Protein AF-A0A4V3JE29-F1 (afdb_monomer)

Sequence (366 aa):
MQTFALGSVGRRSVSERYGRRFPLSDTELSTEFEIIRDSSRLDRLREARSKEILFLPDHFLGMPPVSNRDFSYTVEREFILEGKATFENRNSRVTIRPATDPKRSSFSWKGNRFPLHPSYCIKGNHNIQLGEVKIIEHPLAWMLAYGVYADLETTESSFPTFDNCDLPYSDGLKDNFRKLEKRKPIFPSSPFAMEWEKGYCILEPPTNSKDSDELILDHQVSYPGTSVGNSRIQVTFGPETFSYFCDARTTAFRTKPEAEKFHQIGLAGGLKDYPFTLENVLLLDEDRIYNSREKFQDSKTGKNFEFLCHELIDICAWLRFVEEEYSGRFVGRMTTYLFDHHKQIDISRFACDPERLAEFDLQILG

Radius of gyration: 21.73 Å; Cα contacts (8 Å, |Δi|>4): 748; chains: 1; bounding box: 55×86×50 Å

InterPro domains:
  IPR004463 UDP-3-O-acyl N-acetylglucosamine deacetylase [PF03331] (74-333)
  IPR011334 UDP-3-O-acyl N-acetylglucosamine deacetylase, C-terminal [G3DSA:3.30.1700.10] (189-350)
  IPR015870 UDP-3-O-acyl N-acetylglucosamine deacetylase, N-terminal [G3DSA:3.30.230.20] (70-183)

Nearest PDB structures (foldseek):
  4oze-assembly1_A  TM=8.419E-01  e=3.222E-19  Aquifex aeolicus
  3p3c-assembly1_A  TM=8.366E-01  e=4.888E-19  Aquifex aeolicus
  7cic-assembly2_B  TM=8.029E-01  e=1.293E-17  Pseudomonas aeruginosa PAO1
  5u3b-assembly1_A  TM=8.057E-01  e=3.158E-17  Pseudomonas aeruginosa PAO1
  7k99-assembly2_C  TM=8.119E-01  e=6.454E-17  Pseudomonas aeruginosa PAO1

pLDDT: mean 88.78, std 18.53, range [24.14, 98.75]

Organism: NCBI:txid2484981

Structure (mmCIF, N/CA/C/O backbone):
data_AF-A0A4V3JE29-F1
#
_entry.id   AF-A0A4V3JE29-F1
#
loop_
_atom_site.group_PDB
_atom_site.id
_atom_site.type_symbol
_atom_site.label_atom_id
_atom_site.label_alt_id
_atom_site.label_comp_id
_atom_site.label_asym_id
_atom_site.label_entity_id
_atom_site.label_seq_id
_atom_site.pdbx_PDB_ins_code
_atom_site.Cartn_x
_atom_site.Cartn_y
_atom_site.Cartn_z
_atom_site.occupancy
_atom_site.B_iso_or_equiv
_atom_site.auth_seq_id
_atom_site.auth_comp_id
_atom_site.auth_asym_id
_atom_site.auth_atom_id
_atom_site.pdbx_PDB_model_num
ATOM 1 N N . MET A 1 1 ? -32.625 64.767 13.656 1.00 36.25 1 MET A N 1
ATOM 2 C CA . MET A 1 1 ? -33.131 64.133 12.420 1.00 36.25 1 MET A CA 1
ATOM 3 C C . MET A 1 1 ? -31.942 63.615 11.637 1.00 36.25 1 MET A C 1
ATOM 5 O O . MET A 1 1 ? -31.269 64.406 10.998 1.00 36.25 1 MET A O 1
ATOM 9 N N . GLN A 1 2 ? -31.657 62.322 11.738 1.00 24.14 2 GLN A N 1
ATOM 10 C CA . GLN A 1 2 ? -30.870 61.582 10.753 1.00 24.14 2 GLN A CA 1
ATOM 11 C C . GLN A 1 2 ? -31.195 60.103 10.954 1.00 24.14 2 GLN A C 1
ATOM 13 O O . GLN A 1 2 ? -30.944 59.521 12.005 1.00 24.14 2 GLN A O 1
ATOM 18 N N . THR A 1 3 ? -31.892 59.565 9.966 1.00 24.33 3 THR A N 1
ATOM 19 C CA . THR A 1 3 ? -32.269 58.169 9.787 1.00 24.33 3 THR A CA 1
ATOM 20 C C . THR A 1 3 ? -31.039 57.363 9.376 1.00 24.33 3 THR A C 1
ATOM 22 O O . THR A 1 3 ? -30.367 57.728 8.416 1.00 24.33 3 THR A O 1
ATOM 25 N N . PHE A 1 4 ? -30.771 56.244 10.052 1.00 24.80 4 PHE A N 1
ATOM 26 C CA . PHE A 1 4 ? -29.906 55.191 9.521 1.00 24.80 4 PHE A CA 1
ATOM 27 C C . PHE A 1 4 ? -30.758 53.973 9.180 1.00 24.80 4 PHE A C 1
ATOM 29 O O . PHE A 1 4 ? -31.439 53.403 10.031 1.00 24.80 4 PHE A O 1
ATOM 36 N N . ALA A 1 5 ? -30.739 53.632 7.894 1.00 28.66 5 ALA A N 1
ATOM 37 C CA . ALA A 1 5 ? -31.365 52.458 7.323 1.00 28.66 5 ALA A CA 1
ATOM 38 C C . ALA A 1 5 ? -30.522 51.208 7.615 1.00 28.66 5 ALA A C 1
ATOM 40 O O . ALA A 1 5 ? -29.303 51.205 7.441 1.00 28.66 5 ALA A O 1
ATOM 41 N N . LEU A 1 6 ? -31.204 50.140 8.023 1.00 28.73 6 LEU A N 1
ATOM 42 C CA . LEU A 1 6 ? -30.701 48.771 8.027 1.00 28.73 6 LEU A CA 1
ATOM 43 C C . LEU A 1 6 ? -30.646 48.259 6.581 1.00 28.73 6 LEU A C 1
ATOM 45 O O . LEU A 1 6 ? -31.661 48.255 5.888 1.00 28.73 6 LEU A O 1
ATOM 49 N N . GLY A 1 7 ? -29.469 47.812 6.144 1.00 24.39 7 GLY A N 1
ATOM 50 C CA . GLY A 1 7 ? -29.241 47.184 4.844 1.00 24.39 7 GLY A CA 1
ATOM 51 C C . GLY A 1 7 ? -28.426 45.900 4.997 1.00 24.39 7 GLY A C 1
ATOM 52 O O . GLY A 1 7 ? -27.288 45.926 5.450 1.00 24.39 7 GLY A O 1
ATOM 53 N N . SER A 1 8 ? -29.066 44.790 4.640 1.00 26.86 8 SER A N 1
ATOM 54 C CA . SER A 1 8 ? -28.621 43.392 4.562 1.00 26.86 8 SER A CA 1
ATOM 55 C C . SER A 1 8 ? -27.125 43.116 4.331 1.00 26.86 8 SER A C 1
ATOM 57 O O . SER A 1 8 ? -26.573 43.463 3.286 1.00 26.86 8 SER A O 1
ATOM 59 N N . VAL A 1 9 ? -26.516 42.326 5.224 1.00 29.95 9 VAL A N 1
ATOM 60 C CA . VAL A 1 9 ? -25.257 41.613 4.956 1.00 29.95 9 VAL A CA 1
ATOM 61 C C . VAL A 1 9 ? -25.593 40.244 4.365 1.00 29.95 9 VAL A C 1
ATOM 63 O O . VAL A 1 9 ? -26.204 39.397 5.016 1.00 29.95 9 VAL A O 1
ATOM 66 N N . GLY A 1 10 ? -25.214 40.051 3.103 1.00 27.59 10 GLY A N 1
ATOM 67 C CA . GLY A 1 10 ? -25.359 38.791 2.386 1.00 27.59 10 GLY A CA 1
ATOM 68 C C . GLY A 1 10 ? -24.511 37.673 2.996 1.00 27.59 10 GLY A C 1
ATOM 69 O O . GLY A 1 10 ? -23.351 37.874 3.358 1.00 27.59 10 GLY A O 1
ATOM 70 N N . ARG A 1 11 ? -25.094 36.471 3.065 1.00 30.86 11 ARG A N 1
ATOM 71 C CA . ARG A 1 11 ? -24.372 35.217 3.304 1.00 30.86 11 ARG A CA 1
ATOM 72 C C . ARG A 1 11 ? -23.356 35.016 2.176 1.00 30.86 11 ARG A C 1
ATOM 74 O O . ARG A 1 11 ? -23.751 34.777 1.039 1.00 30.86 11 ARG A O 1
ATOM 81 N N . ARG A 1 12 ? -22.063 35.090 2.490 1.00 24.95 12 ARG A N 1
ATOM 82 C CA . ARG A 1 12 ? -20.995 34.517 1.659 1.00 24.95 12 ARG A CA 1
ATOM 83 C C . ARG A 1 12 ? -20.446 33.280 2.360 1.00 24.95 12 ARG A C 1
ATOM 85 O O . ARG A 1 12 ? -20.303 33.273 3.581 1.00 24.95 12 ARG A O 1
ATOM 92 N N . SER A 1 13 ? -20.236 32.237 1.566 1.00 29.55 13 SER A N 1
ATOM 93 C CA . SER A 1 13 ? -19.790 30.906 1.963 1.00 29.55 13 SER A CA 1
ATOM 94 C C . SER A 1 13 ? -18.429 30.932 2.661 1.00 29.55 13 SER A C 1
ATOM 96 O O . SER A 1 13 ? -17.565 31.761 2.386 1.00 29.55 13 SER A O 1
ATOM 98 N N . VAL A 1 14 ? -18.246 29.978 3.572 1.00 29.05 14 VAL A N 1
ATOM 99 C CA . VAL A 1 14 ? -17.072 29.806 4.445 1.00 29.05 14 VAL A CA 1
ATOM 100 C C . VAL A 1 14 ? -15.865 29.197 3.693 1.00 29.05 14 VAL A C 1
ATOM 102 O O . VAL A 1 14 ? -14.835 28.916 4.287 1.00 29.05 14 VAL A O 1
ATOM 105 N N . SER A 1 15 ? -15.940 29.030 2.369 1.00 30.45 15 SER A N 1
ATOM 106 C CA . SER A 1 15 ? -14.944 28.298 1.571 1.00 30.45 15 SER A CA 1
ATOM 107 C C . SER A 1 15 ? -13.739 29.114 1.079 1.00 30.45 15 SER A C 1
ATOM 109 O O . SER A 1 15 ? -12.865 28.545 0.441 1.00 30.45 15 SER A O 1
ATOM 111 N N . GLU A 1 16 ? -13.652 30.422 1.343 1.00 29.38 16 GLU A N 1
ATOM 112 C CA . GLU A 1 16 ? -12.648 31.290 0.688 1.00 29.38 16 GLU A CA 1
ATOM 113 C C . GLU A 1 16 ? -11.641 31.978 1.622 1.00 29.38 16 GLU A C 1
ATOM 115 O O . GLU A 1 16 ? -11.003 32.961 1.243 1.00 29.38 16 GLU A O 1
ATOM 120 N N . ARG A 1 17 ? -11.438 31.498 2.852 1.00 28.81 17 ARG A N 1
ATOM 121 C CA . ARG A 1 17 ? -10.467 32.133 3.754 1.00 28.81 17 ARG A CA 1
ATOM 122 C C . ARG A 1 17 ? -9.544 31.135 4.451 1.00 28.81 17 ARG A C 1
ATOM 124 O O . ARG A 1 17 ? -9.936 30.486 5.409 1.00 28.81 17 ARG A O 1
ATOM 131 N N . TYR A 1 18 ? -8.284 31.192 4.013 1.00 31.42 18 TYR A N 1
ATOM 132 C CA . TYR A 1 18 ? -7.036 30.785 4.676 1.00 31.42 18 TYR A CA 1
ATOM 133 C C . TYR A 1 18 ? -6.459 29.400 4.354 1.00 31.42 18 TYR A C 1
ATOM 135 O O . TYR A 1 18 ? -7.084 28.367 4.551 1.00 31.42 18 TYR A O 1
ATOM 143 N N . GLY A 1 19 ? -5.186 29.437 3.934 1.00 30.28 19 GLY A N 1
ATOM 144 C CA . GLY A 1 19 ? -4.301 28.292 3.730 1.00 30.28 19 GLY A CA 1
ATOM 145 C C . GLY A 1 19 ? -3.753 28.229 2.308 1.00 30.28 19 GLY A C 1
ATOM 146 O O . GLY A 1 19 ? -4.189 27.390 1.526 1.00 30.28 19 GLY A O 1
ATOM 147 N N . ARG A 1 20 ? -2.793 29.099 1.956 1.00 27.31 20 ARG A N 1
ATOM 148 C CA . ARG A 1 20 ? -1.906 28.827 0.813 1.00 27.31 20 ARG A CA 1
ATOM 149 C C . ARG A 1 20 ? -1.049 27.624 1.200 1.00 27.31 20 ARG A C 1
ATOM 151 O O . ARG A 1 20 ? 0.019 27.788 1.773 1.00 27.31 20 ARG A O 1
ATOM 158 N N . ARG A 1 21 ? -1.578 26.435 0.912 1.00 37.47 21 ARG A N 1
ATOM 159 C CA . ARG A 1 21 ? -0.836 25.178 0.869 1.00 37.47 21 ARG A CA 1
ATOM 160 C C . ARG A 1 21 ? 0.379 25.392 -0.028 1.00 37.47 21 ARG A C 1
ATOM 162 O O . ARG A 1 21 ? 0.258 26.049 -1.066 1.00 37.47 21 ARG A O 1
ATOM 169 N N . PHE A 1 22 ? 1.529 24.840 0.344 1.00 31.19 22 PHE A N 1
ATOM 170 C CA . PHE A 1 22 ? 2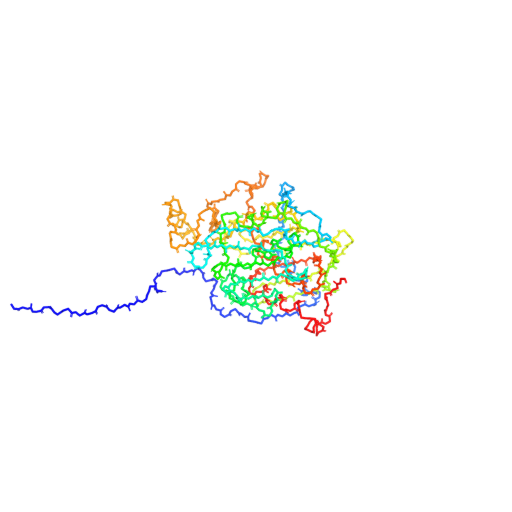.569 24.633 -0.656 1.00 31.19 22 PHE A CA 1
ATOM 171 C C . PHE A 1 22 ? 1.947 23.836 -1.807 1.00 31.19 22 PHE A C 1
ATOM 173 O O . PHE A 1 22 ? 1.306 22.812 -1.552 1.00 31.19 22 PHE A O 1
ATOM 180 N N . PRO A 1 23 ? 2.055 24.319 -3.051 1.00 31.84 23 PRO A N 1
ATOM 181 C CA . PRO A 1 23 ? 1.470 23.627 -4.171 1.00 31.84 23 PRO A CA 1
ATOM 182 C C . PRO A 1 23 ? 2.320 22.381 -4.441 1.00 31.84 23 PRO A C 1
ATOM 184 O O . PRO A 1 23 ? 3.342 22.450 -5.113 1.00 31.84 23 PRO A O 1
ATOM 187 N N . LEU A 1 24 ? 1.852 21.215 -4.002 1.00 34.44 24 LEU A N 1
ATOM 188 C CA . LEU A 1 24 ? 1.591 20.208 -5.024 1.00 34.44 24 LEU A CA 1
ATOM 189 C C . LEU A 1 24 ? 0.323 20.720 -5.695 1.00 34.44 24 LEU A C 1
ATOM 191 O O . LEU A 1 24 ? -0.776 20.549 -5.180 1.00 34.44 24 LEU A O 1
ATOM 195 N N . SER A 1 25 ? 0.511 21.578 -6.693 1.00 32.75 25 SER A N 1
ATOM 196 C CA . SER A 1 25 ? -0.577 22.287 -7.336 1.00 32.75 25 SER A CA 1
ATOM 197 C C . SER A 1 25 ? -1.601 21.287 -7.852 1.00 32.75 25 SER A C 1
ATOM 199 O O . SER A 1 25 ? -1.231 20.311 -8.498 1.00 32.75 25 SER A O 1
ATOM 201 N N . ASP A 1 26 ? -2.880 21.616 -7.671 1.00 37.25 26 ASP A N 1
ATOM 202 C CA . ASP A 1 26 ? -4.015 21.110 -8.455 1.00 37.25 26 ASP A CA 1
ATOM 203 C C . ASP A 1 26 ? -3.899 21.508 -9.952 1.00 37.25 26 ASP A C 1
ATOM 205 O O . ASP A 1 26 ? -4.888 21.764 -10.636 1.00 37.25 26 ASP A O 1
ATOM 209 N N . THR A 1 27 ? -2.677 21.623 -10.480 1.00 34.72 27 THR A N 1
ATOM 210 C CA . THR A 1 27 ? -2.402 21.675 -11.912 1.00 34.72 27 THR A CA 1
ATOM 211 C C . THR A 1 27 ? -2.646 20.278 -12.433 1.00 34.72 27 THR A C 1
ATOM 213 O O . THR A 1 27 ? -1.848 19.397 -12.122 1.00 34.72 27 THR A O 1
ATOM 216 N N . GLU A 1 28 ? -3.767 20.106 -13.134 1.00 40.50 28 GLU A N 1
ATOM 217 C CA . GLU A 1 28 ? -4.055 19.037 -14.096 1.00 40.50 28 GLU A CA 1
ATOM 218 C C . GLU A 1 28 ? -2.981 17.944 -14.086 1.00 40.50 28 GLU A C 1
ATOM 220 O O . GLU A 1 28 ? -2.009 18.004 -14.837 1.00 40.50 28 GLU A O 1
ATOM 225 N N . LEU A 1 29 ? -3.108 16.991 -13.154 1.00 44.84 29 LEU A N 1
ATOM 226 C CA . LEU A 1 29 ? -2.216 15.840 -13.112 1.00 44.84 29 LEU A CA 1
ATOM 227 C C . LEU A 1 29 ? -2.335 15.157 -14.471 1.00 44.84 29 LEU A C 1
ATOM 229 O O . LEU A 1 29 ? -3.412 14.663 -14.818 1.00 44.84 29 LEU A O 1
ATOM 233 N N . SER A 1 30 ? -1.241 15.199 -15.235 1.00 43.34 30 SER A N 1
ATOM 234 C CA . SER A 1 30 ? -1.112 14.532 -16.523 1.00 43.34 30 SER A CA 1
ATOM 235 C C . SER A 1 30 ? -1.722 13.134 -16.422 1.00 43.34 30 SER A C 1
ATOM 237 O O . SER A 1 30 ? -1.305 12.309 -15.607 1.00 43.34 30 SER A O 1
ATOM 239 N N . THR A 1 31 ? -2.753 12.890 -17.229 1.00 54.06 31 THR A N 1
ATOM 240 C CA . THR A 1 31 ? -3.337 11.552 -17.402 1.00 54.06 31 THR A CA 1
ATOM 241 C C . THR A 1 31 ? -2.487 10.688 -18.329 1.00 54.06 31 THR A C 1
ATOM 243 O O . THR A 1 31 ? -2.800 9.519 -18.537 1.00 54.06 31 THR A O 1
ATOM 246 N N . GLU A 1 32 ? -1.406 11.253 -18.864 1.00 80.25 32 GLU A N 1
ATOM 247 C CA . GLU A 1 32 ? -0.505 10.583 -19.777 1.00 80.25 32 GLU A CA 1
ATOM 248 C C . GLU A 1 32 ? 0.639 9.955 -18.982 1.00 80.25 32 GLU A C 1
ATOM 250 O O . GLU A 1 32 ? 1.469 10.633 -18.368 1.00 80.25 32 GLU A O 1
ATOM 255 N N . PHE A 1 33 ? 0.647 8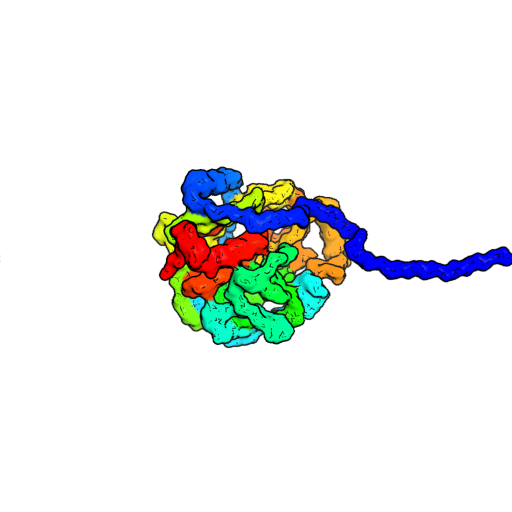.627 -18.991 1.00 94.06 33 PHE A N 1
ATOM 256 C CA . PHE A 1 33 ? 1.782 7.804 -18.611 1.00 94.06 33 PHE A CA 1
ATOM 257 C C . PHE A 1 33 ? 2.343 7.118 -19.854 1.00 94.06 33 PHE A C 1
ATOM 259 O O . PHE A 1 33 ? 1.627 6.866 -20.825 1.00 94.06 33 PHE A O 1
ATOM 266 N N . GLU A 1 34 ? 3.615 6.749 -19.799 1.00 96.69 34 GLU A N 1
ATOM 267 C CA . GLU A 1 34 ? 4.262 5.921 -20.809 1.00 96.69 34 GLU A CA 1
ATOM 268 C C . GLU A 1 34 ? 4.566 4.531 -20.241 1.00 96.69 34 GLU A C 1
ATOM 270 O O . GLU A 1 34 ? 5.035 4.401 -19.106 1.00 96.69 34 GLU A O 1
ATOM 275 N N . ILE A 1 35 ? 4.317 3.487 -21.038 1.00 97.75 35 ILE A N 1
ATOM 276 C CA . ILE A 1 35 ? 4.723 2.119 -20.705 1.00 97.75 35 ILE A CA 1
ATOM 277 C C . ILE A 1 35 ? 6.155 1.895 -21.187 1.00 97.75 35 ILE A C 1
ATOM 279 O O . ILE A 1 35 ? 6.430 1.903 -22.387 1.00 97.75 35 ILE A O 1
ATOM 283 N N . ILE A 1 36 ? 7.071 1.656 -20.252 1.00 97.75 36 ILE A N 1
ATOM 284 C CA . ILE A 1 36 ? 8.493 1.456 -20.526 1.00 97.75 36 ILE A CA 1
ATOM 285 C C . ILE A 1 36 ? 8.856 -0.013 -20.369 1.00 97.75 36 ILE A C 1
ATOM 287 O O . ILE A 1 36 ? 8.675 -0.597 -19.304 1.00 97.75 36 ILE A O 1
ATOM 291 N N . ARG A 1 37 ? 9.439 -0.597 -21.416 1.00 96.75 37 ARG A N 1
ATOM 292 C CA . ARG A 1 37 ? 9.994 -1.966 -21.397 1.00 96.75 37 ARG A CA 1
ATOM 293 C C . ARG A 1 37 ? 11.469 -2.030 -21.780 1.00 96.75 37 ARG A C 1
ATOM 295 O O . ARG A 1 37 ? 12.135 -3.028 -21.522 1.00 96.75 37 ARG A O 1
ATOM 302 N N . ASP A 1 38 ? 11.980 -0.968 -22.396 1.00 96.25 38 ASP A N 1
ATOM 303 C CA . ASP A 1 38 ? 13.376 -0.878 -22.802 1.00 96.25 38 ASP A CA 1
ATOM 304 C C . ASP A 1 38 ? 14.303 -0.962 -21.583 1.00 96.25 38 ASP A C 1
ATOM 306 O O . ASP A 1 38 ? 14.218 -0.140 -20.666 1.00 96.25 38 ASP A O 1
ATOM 310 N N . SER A 1 39 ? 15.206 -1.945 -21.582 1.00 95.38 39 SER A N 1
ATOM 311 C CA . SER A 1 39 ? 16.085 -2.209 -20.441 1.00 95.38 39 SER A CA 1
ATOM 312 C C . SER A 1 39 ? 16.961 -1.005 -20.103 1.00 95.38 39 SER A C 1
ATOM 314 O O . SER A 1 39 ? 17.101 -0.680 -18.930 1.00 95.38 39 SER A O 1
ATOM 316 N N . SER A 1 40 ? 17.464 -0.274 -21.106 1.00 97.12 40 SER A N 1
ATOM 317 C CA . SER A 1 40 ? 18.321 0.895 -20.866 1.00 97.12 40 SER A CA 1
ATOM 318 C C . SER A 1 40 ? 17.571 2.043 -20.184 1.00 97.12 40 SER A C 1
ATOM 320 O O . SER A 1 40 ? 18.129 2.772 -19.362 1.00 97.12 40 SER A O 1
ATOM 322 N N . ARG A 1 41 ? 16.285 2.233 -20.502 1.00 97.50 41 ARG A N 1
ATOM 323 C CA . ARG A 1 41 ? 15.436 3.226 -19.838 1.00 97.50 41 ARG A CA 1
ATOM 324 C C . ARG A 1 41 ? 15.041 2.769 -18.439 1.00 97.50 41 ARG A C 1
ATOM 326 O O . ARG A 1 41 ? 15.125 3.578 -17.521 1.00 97.50 41 ARG A O 1
ATOM 333 N N . LEU A 1 42 ? 14.703 1.493 -18.253 1.00 97.94 42 LEU A N 1
ATOM 334 C CA . LEU A 1 42 ? 14.449 0.934 -16.922 1.00 97.94 42 LEU A CA 1
ATOM 335 C C . LEU A 1 42 ? 15.673 1.084 -16.003 1.00 97.94 42 LEU A C 1
ATOM 337 O O . LEU A 1 42 ? 15.530 1.503 -14.856 1.00 97.94 42 LEU A O 1
ATOM 341 N N . ASP A 1 43 ? 16.878 0.821 -16.511 1.00 97.56 43 ASP A N 1
ATOM 342 C CA . ASP A 1 43 ? 18.120 0.979 -15.751 1.00 97.56 43 ASP A CA 1
ATOM 343 C C . ASP A 1 43 ? 18.376 2.438 -15.380 1.00 97.56 43 ASP A C 1
ATOM 345 O O . ASP A 1 43 ? 18.665 2.726 -14.220 1.00 97.56 43 ASP A O 1
ATOM 349 N N . ARG A 1 44 ? 18.144 3.383 -16.300 1.00 97.62 44 ARG A N 1
ATOM 350 C CA . ARG A 1 44 ? 18.223 4.820 -15.987 1.00 97.62 44 ARG A CA 1
ATOM 351 C C . ARG A 1 44 ? 17.272 5.227 -14.863 1.00 97.62 44 ARG A C 1
ATOM 353 O O . ARG A 1 44 ? 17.684 5.970 -13.973 1.00 97.62 44 ARG A O 1
ATOM 360 N N . LEU A 1 45 ? 16.032 4.730 -14.870 1.00 97.44 45 LEU A N 1
ATOM 361 C CA . LEU A 1 45 ? 15.072 5.003 -13.795 1.00 97.44 45 LEU A CA 1
ATOM 362 C C . LEU A 1 45 ? 15.595 4.477 -12.454 1.00 97.44 45 LEU A C 1
ATOM 364 O O . LEU A 1 45 ? 15.614 5.222 -11.475 1.00 97.44 45 LEU A O 1
ATOM 368 N N . ARG A 1 46 ? 16.095 3.235 -12.415 1.00 96.56 46 ARG A N 1
ATOM 369 C CA . ARG A 1 46 ? 16.681 2.627 -11.207 1.00 96.56 46 ARG A CA 1
ATOM 370 C C . ARG A 1 46 ? 17.922 3.379 -10.720 1.00 96.56 46 ARG A C 1
ATOM 372 O O . ARG A 1 46 ? 18.094 3.568 -9.517 1.00 96.56 46 ARG A O 1
ATOM 379 N N . GLU A 1 47 ? 18.793 3.799 -11.630 1.00 96.06 47 GLU A N 1
ATOM 380 C CA . GLU A 1 47 ? 20.077 4.425 -11.315 1.00 96.06 47 GLU A CA 1
ATOM 381 C C . GLU A 1 47 ? 19.955 5.871 -10.838 1.00 96.06 47 GLU A C 1
ATOM 383 O O . GLU A 1 47 ? 20.776 6.287 -10.014 1.00 96.06 47 GLU A O 1
ATOM 388 N N . ALA A 1 48 ? 18.938 6.601 -11.309 1.00 93.88 48 ALA A N 1
ATOM 389 C CA . ALA A 1 48 ? 18.650 7.987 -10.930 1.00 93.88 48 ALA A CA 1
ATOM 390 C C . ALA A 1 48 ? 18.216 8.151 -9.461 1.00 93.88 48 ALA A C 1
ATOM 392 O O . ALA A 1 48 ? 18.119 9.266 -8.947 1.00 93.88 48 ALA A O 1
ATOM 393 N N . ARG A 1 49 ? 17.943 7.039 -8.778 1.00 95.69 49 ARG A N 1
ATOM 394 C CA . ARG A 1 49 ? 17.489 6.990 -7.388 1.00 95.69 49 ARG A CA 1
ATOM 395 C C . ARG A 1 49 ? 18.608 7.261 -6.391 1.00 95.69 49 ARG A C 1
ATOM 397 O O . ARG A 1 49 ? 19.796 7.142 -6.699 1.00 95.69 49 ARG A O 1
ATOM 404 N N . SER A 1 50 ? 18.210 7.559 -5.153 1.00 94.38 50 SER A N 1
ATOM 405 C CA . SER A 1 50 ? 19.144 7.675 -4.035 1.00 94.38 50 SER A CA 1
ATOM 406 C C . SER A 1 50 ? 19.957 6.386 -3.881 1.00 94.38 50 SER A C 1
ATOM 408 O O . SER A 1 50 ? 19.420 5.271 -3.958 1.00 94.38 50 SER A O 1
ATOM 410 N N . LYS A 1 51 ? 21.273 6.547 -3.693 1.00 94.31 51 LYS A N 1
ATOM 411 C CA . LYS A 1 51 ? 22.207 5.433 -3.479 1.00 94.31 51 LYS A CA 1
ATOM 412 C C . LYS A 1 51 ? 22.164 4.915 -2.042 1.00 94.31 51 LYS A C 1
ATOM 414 O O . LYS A 1 51 ? 22.480 3.751 -1.822 1.00 94.31 51 LYS A O 1
ATOM 419 N N . GLU A 1 52 ? 21.774 5.757 -1.084 1.00 94.94 52 GLU A N 1
ATOM 420 C CA . GLU A 1 52 ? 21.543 5.331 0.295 1.00 94.94 52 GLU A CA 1
ATOM 421 C C . GLU A 1 52 ? 20.199 4.605 0.365 1.00 94.94 52 GLU A C 1
ATOM 423 O O . GLU A 1 52 ? 19.153 5.193 0.088 1.00 94.94 52 GLU A O 1
ATOM 428 N N . ILE A 1 53 ? 20.244 3.319 0.709 1.00 96.56 53 ILE A N 1
ATOM 429 C CA . ILE A 1 53 ? 19.061 2.482 0.901 1.00 96.56 53 ILE A CA 1
ATOM 430 C C . ILE A 1 53 ? 18.893 2.253 2.396 1.00 96.56 53 ILE A C 1
ATOM 432 O O . ILE A 1 53 ? 19.803 1.767 3.069 1.00 96.56 53 ILE A O 1
ATOM 436 N N . LEU A 1 54 ? 17.717 2.598 2.902 1.00 96.38 54 LEU A N 1
ATOM 437 C CA . LEU A 1 54 ? 17.281 2.247 4.240 1.00 96.38 54 LEU A CA 1
ATOM 438 C C . LEU A 1 54 ? 16.648 0.861 4.203 1.00 96.38 54 LEU A C 1
ATOM 440 O O . LEU A 1 54 ? 15.854 0.549 3.316 1.00 96.38 54 LEU A O 1
ATOM 444 N N . PHE A 1 55 ? 16.975 0.055 5.199 1.00 96.50 55 PHE A N 1
ATOM 445 C CA . PHE A 1 55 ? 16.338 -1.230 5.448 1.00 96.50 55 PHE A CA 1
ATOM 446 C C . PHE A 1 55 ? 15.595 -1.137 6.772 1.00 96.50 55 PHE A C 1
ATOM 448 O O . PHE A 1 55 ? 16.055 -0.441 7.684 1.00 96.50 55 PHE A O 1
ATOM 455 N N . LEU A 1 56 ? 14.459 -1.826 6.885 1.00 95.00 56 LEU A N 1
ATOM 456 C CA . LEU A 1 56 ? 13.825 -1.977 8.189 1.00 95.00 56 LEU A CA 1
ATOM 457 C C . LEU A 1 56 ? 14.786 -2.722 9.129 1.00 95.00 56 LEU A C 1
ATOM 459 O O . LEU A 1 56 ? 15.353 -3.738 8.724 1.00 95.00 56 LEU A O 1
ATOM 463 N N . PRO A 1 57 ? 14.986 -2.242 10.366 1.00 94.31 57 PRO A N 1
ATOM 464 C CA . PRO A 1 57 ? 15.774 -2.972 11.349 1.00 94.31 57 PRO A CA 1
ATOM 465 C C . PRO A 1 57 ? 15.206 -4.374 11.616 1.00 94.31 57 PRO A C 1
ATOM 467 O O . PRO A 1 57 ? 13.994 -4.541 11.676 1.00 94.31 57 PRO A O 1
ATOM 470 N N . ASP A 1 58 ? 16.054 -5.366 11.905 1.00 91.56 58 ASP A N 1
ATOM 471 C CA . ASP A 1 58 ? 15.610 -6.759 12.147 1.00 91.56 58 ASP A CA 1
ATOM 472 C C . ASP A 1 58 ? 14.580 -6.911 13.284 1.00 91.56 58 ASP A C 1
ATOM 474 O O . ASP A 1 58 ? 13.826 -7.877 13.333 1.00 91.56 58 ASP A O 1
ATOM 478 N N . HIS A 1 59 ? 14.547 -5.960 14.221 1.00 90.94 59 HIS A N 1
ATOM 479 C CA . HIS A 1 59 ? 13.592 -5.949 15.331 1.00 90.94 59 HIS A CA 1
ATOM 480 C C . HIS A 1 59 ? 12.232 -5.332 14.961 1.00 90.94 59 HIS A C 1
ATOM 482 O O . HIS A 1 59 ? 11.332 -5.301 15.797 1.00 90.94 59 HIS A O 1
ATOM 488 N N . 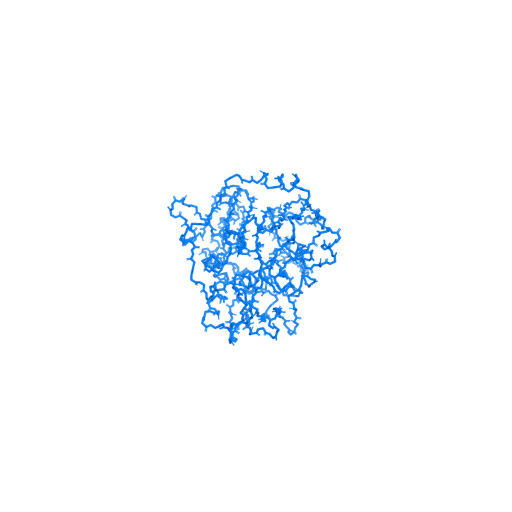PHE A 1 60 ? 12.064 -4.857 13.722 1.00 95.00 60 PHE A N 1
ATOM 489 C CA . PHE A 1 60 ? 10.813 -4.318 13.185 1.00 95.00 60 PHE A CA 1
ATOM 490 C C . PHE A 1 60 ? 9.939 -5.438 12.602 1.00 95.00 60 PHE A C 1
ATOM 492 O O . PHE A 1 60 ? 9.435 -5.364 11.481 1.00 95.00 60 PHE A O 1
ATOM 499 N N . LEU A 1 61 ? 9.780 -6.507 13.378 1.00 95.19 61 LEU A N 1
ATOM 500 C CA . LEU A 1 61 ? 8.963 -7.665 13.042 1.00 95.19 61 LEU A CA 1
ATOM 501 C C . LEU A 1 61 ? 7.903 -7.841 14.125 1.00 95.19 61 LEU A C 1
ATOM 503 O O . LEU A 1 61 ? 8.207 -7.832 15.319 1.00 95.19 61 LEU A O 1
ATOM 507 N N . GLY A 1 62 ? 6.649 -7.952 13.702 1.00 94.38 62 GLY A N 1
ATOM 508 C CA . GLY A 1 62 ? 5.510 -8.129 14.588 1.00 94.38 62 GLY A CA 1
ATOM 509 C C . GLY A 1 62 ? 5.072 -9.586 14.661 1.00 94.38 62 GLY A C 1
ATOM 510 O O . GLY A 1 62 ? 5.665 -10.481 14.056 1.00 94.38 62 GLY A O 1
ATOM 511 N N . MET A 1 63 ? 4.002 -9.818 15.417 1.00 95.94 63 MET A N 1
ATOM 512 C CA . MET A 1 63 ? 3.311 -11.103 15.454 1.00 95.94 63 MET A CA 1
ATOM 513 C C . MET A 1 63 ? 2.034 -10.983 14.623 1.00 95.94 63 MET A C 1
ATOM 515 O O . MET A 1 63 ? 1.058 -10.405 15.108 1.00 95.94 63 MET A O 1
ATOM 519 N N . PRO A 1 64 ? 2.017 -11.485 13.378 1.00 97.12 64 PRO A N 1
ATOM 520 C CA . PRO A 1 64 ? 0.838 -11.364 12.545 1.00 97.12 64 PRO A CA 1
ATOM 521 C C . PRO A 1 64 ? -0.294 -12.270 13.049 1.00 97.12 64 PRO A C 1
ATOM 523 O O . PRO A 1 64 ? -0.020 -13.366 13.544 1.00 97.12 64 PRO A O 1
ATOM 526 N N . PRO A 1 65 ? -1.569 -11.878 12.863 1.00 95.25 65 PRO A N 1
ATOM 527 C CA . PRO A 1 65 ? -2.708 -12.768 13.101 1.00 95.25 65 PRO A CA 1
ATOM 528 C C . PRO A 1 65 ? -2.652 -14.015 12.204 1.00 95.25 65 PRO A C 1
ATOM 530 O O . PRO A 1 65 ? -3.112 -15.083 12.598 1.00 95.25 65 PRO A O 1
ATOM 533 N N . VAL A 1 66 ? -2.055 -13.890 11.013 1.00 94.12 66 VAL A N 1
ATOM 534 C CA . VAL A 1 66 ? -1.878 -14.969 10.041 1.00 94.12 66 VAL A CA 1
ATOM 535 C C . VAL A 1 66 ? -0.486 -14.881 9.422 1.00 94.12 66 VAL A C 1
ATOM 537 O O . VAL A 1 66 ? -0.146 -13.857 8.843 1.00 94.12 66 VAL A O 1
ATOM 540 N N . SER A 1 67 ? 0.314 -15.947 9.504 1.00 91.12 67 SER A N 1
ATOM 541 C CA . SER A 1 67 ? 1.696 -15.963 8.990 1.00 91.12 67 SER A CA 1
ATOM 542 C C . SER A 1 67 ? 1.871 -16.698 7.657 1.00 91.12 67 SER A C 1
ATOM 544 O O . SER A 1 67 ? 2.777 -16.387 6.888 1.00 91.12 67 SER A O 1
ATOM 546 N N . ASN A 1 68 ? 1.016 -17.678 7.342 1.00 94.50 68 ASN A N 1
ATOM 547 C CA . ASN A 1 68 ? 1.191 -18.488 6.137 1.00 94.50 68 ASN A CA 1
ATOM 548 C C . ASN A 1 68 ? 0.620 -17.781 4.894 1.00 94.50 68 ASN A C 1
ATOM 550 O O . ASN A 1 68 ? -0.591 -17.793 4.667 1.00 94.50 68 ASN A O 1
ATOM 554 N N . ARG A 1 69 ? 1.527 -17.226 4.083 1.00 93.00 69 ARG A N 1
ATOM 555 C CA . ARG A 1 69 ? 1.263 -16.441 2.864 1.00 93.00 69 ARG A CA 1
ATOM 556 C C . ARG A 1 69 ? 0.767 -17.271 1.673 1.00 93.00 69 ARG A C 1
ATOM 558 O O . ARG A 1 69 ? 0.250 -16.706 0.711 1.00 93.00 69 ARG A O 1
ATOM 565 N N . ASP A 1 70 ? 0.898 -18.596 1.726 1.00 94.31 70 ASP A N 1
ATOM 566 C CA . ASP A 1 70 ? 0.512 -19.491 0.625 1.00 94.31 70 ASP A CA 1
ATOM 567 C C . ASP A 1 70 ? -0.990 -19.714 0.531 1.00 94.31 70 ASP A C 1
ATOM 569 O O . ASP A 1 70 ? -1.456 -20.396 -0.377 1.00 94.31 70 ASP A O 1
ATOM 573 N N . PHE A 1 71 ? -1.764 -19.193 1.474 1.00 96.00 71 PHE A N 1
ATOM 574 C CA . PHE A 1 71 ? -3.202 -19.381 1.502 1.00 96.00 71 PHE A CA 1
ATOM 575 C C . PHE A 1 71 ? -3.926 -18.050 1.562 1.00 96.00 71 PHE A C 1
ATOM 577 O O . PHE A 1 71 ? -3.384 -17.036 1.999 1.00 96.00 71 PHE A O 1
ATOM 584 N N . SER A 1 72 ? -5.158 -18.066 1.076 1.00 96.38 72 SER A N 1
ATOM 585 C CA . SER A 1 72 ? -6.114 -17.004 1.304 1.00 96.38 72 SER A CA 1
ATOM 586 C C . SER A 1 72 ? -6.917 -17.277 2.564 1.00 96.38 72 SER A C 1
ATOM 588 O O . SER A 1 72 ? -7.049 -18.417 3.026 1.00 96.38 72 SER A O 1
ATOM 590 N N . TYR A 1 73 ? -7.464 -16.207 3.119 1.00 97.56 73 TYR A N 1
ATOM 591 C CA . TYR A 1 73 ? -8.247 -16.238 4.340 1.00 97.56 73 TYR A CA 1
ATOM 592 C C . TYR A 1 73 ? -9.473 -15.357 4.186 1.00 97.56 73 TYR A C 1
ATOM 594 O O . TYR A 1 73 ? -9.556 -14.505 3.306 1.00 97.56 73 TYR A O 1
ATOM 602 N N . THR A 1 74 ? -10.431 -15.543 5.073 1.00 98.19 74 THR A N 1
ATOM 603 C CA . THR A 1 74 ? -11.486 -14.566 5.315 1.00 98.19 74 THR A CA 1
ATOM 604 C C . THR A 1 74 ? -11.751 -14.513 6.808 1.00 98.19 74 THR A C 1
ATOM 606 O O . THR A 1 74 ? -11.335 -15.413 7.545 1.00 98.19 74 THR A O 1
ATOM 609 N N . VAL A 1 75 ? -12.421 -13.465 7.267 1.00 98.00 75 VAL A N 1
ATOM 610 C CA . VAL A 1 75 ? -12.823 -13.371 8.671 1.00 98.00 75 VAL A CA 1
ATOM 611 C C . VAL A 1 75 ? -13.833 -14.481 8.971 1.00 98.00 75 VAL A C 1
ATOM 613 O O . VAL A 1 75 ? -14.645 -14.840 8.115 1.00 98.00 75 VAL A O 1
ATOM 616 N N . GLU A 1 76 ? -13.758 -15.091 10.151 1.00 97.44 76 GLU A N 1
ATOM 617 C CA . GLU A 1 76 ? -14.667 -16.191 10.505 1.00 97.44 76 GLU A CA 1
ATOM 618 C C . GLU A 1 76 ? -16.034 -15.660 10.949 1.00 97.44 76 GLU A C 1
ATOM 620 O O . GLU A 1 76 ? -17.078 -16.167 10.532 1.00 97.44 76 GLU A O 1
ATOM 625 N N . ARG A 1 77 ? -16.021 -14.607 11.768 1.00 97.94 77 ARG A N 1
ATOM 626 C CA . ARG A 1 77 ? -17.206 -13.912 12.269 1.00 97.94 77 ARG A CA 1
ATOM 627 C C . ARG A 1 77 ? -17.102 -12.425 11.976 1.00 97.94 77 ARG A C 1
ATOM 629 O O . ARG A 1 77 ? -16.008 -11.862 11.943 1.00 97.94 77 ARG A O 1
ATOM 636 N N . GLU A 1 78 ? -18.264 -11.806 11.795 1.00 98.19 78 GLU A N 1
ATOM 637 C CA . GLU A 1 78 ? -18.374 -10.356 11.673 1.00 98.19 78 GLU A CA 1
ATOM 638 C C . GLU A 1 78 ? -17.772 -9.658 12.900 1.00 98.19 78 GLU A C 1
ATOM 640 O O . GLU A 1 78 ? -17.989 -10.088 14.036 1.00 98.19 78 GLU A O 1
ATOM 645 N N . PHE A 1 79 ? -17.059 -8.559 12.664 1.00 98.56 79 PHE A N 1
ATOM 646 C CA . PHE A 1 79 ? -16.670 -7.618 13.709 1.00 98.56 79 PHE A CA 1
ATOM 647 C C . PHE A 1 79 ? -16.863 -6.176 13.245 1.00 98.56 79 PHE A C 1
ATOM 649 O O . PHE A 1 79 ? -16.987 -5.885 12.053 1.00 98.56 79 PHE A O 1
ATOM 656 N N . ILE A 1 80 ? -16.927 -5.271 14.219 1.00 98.38 80 ILE A N 1
ATOM 657 C CA . ILE A 1 80 ? -17.223 -3.857 14.009 1.00 98.38 80 ILE A CA 1
ATOM 658 C C . ILE A 1 80 ? -16.070 -3.030 14.561 1.00 98.38 80 ILE A C 1
ATOM 660 O O . ILE A 1 80 ? -15.636 -3.244 15.691 1.00 98.38 80 ILE A O 1
ATOM 664 N N . LEU A 1 81 ? -15.626 -2.061 13.770 1.00 98.06 81 LEU A N 1
ATOM 665 C CA . LEU A 1 81 ? -14.680 -1.030 14.169 1.00 98.06 81 LEU A CA 1
ATOM 666 C C . LEU A 1 81 ? -15.413 0.307 14.252 1.00 98.06 81 LEU A C 1
ATOM 668 O O . LEU A 1 81 ? -16.247 0.622 13.400 1.00 98.06 81 LEU A O 1
ATOM 672 N N . GLU A 1 82 ? -15.095 1.103 15.266 1.00 96.56 82 GLU A N 1
ATOM 673 C CA . GLU A 1 82 ? -15.678 2.429 15.467 1.00 96.56 82 GLU A CA 1
ATOM 674 C C . GLU A 1 82 ? -14.585 3.493 15.386 1.00 96.56 82 GLU A C 1
ATOM 676 O O . GLU A 1 82 ? -13.494 3.323 15.926 1.00 96.56 82 GLU A O 1
ATOM 681 N N . GLY A 1 83 ? -14.869 4.599 14.704 1.00 93.44 83 GLY A N 1
ATOM 682 C CA . GLY A 1 83 ? -13.925 5.704 14.567 1.00 93.44 83 GLY A CA 1
ATOM 683 C C . GLY A 1 83 ? -14.580 6.952 13.989 1.00 93.44 83 GLY A C 1
ATOM 684 O O . GLY A 1 83 ? -15.801 7.022 13.857 1.00 93.44 83 GLY A O 1
ATOM 685 N N . LYS A 1 84 ? -13.775 7.957 13.632 1.00 91.94 84 LYS A N 1
ATOM 686 C CA . LYS A 1 84 ? -14.248 9.153 12.923 1.00 91.94 84 LYS A CA 1
ATOM 687 C C . LYS A 1 84 ? -13.893 9.080 11.444 1.00 91.94 84 LYS A C 1
ATOM 689 O O . LYS A 1 84 ? -12.716 9.000 11.111 1.00 91.94 84 LYS A O 1
ATOM 694 N N . ALA A 1 85 ? -14.900 9.145 10.579 1.00 92.25 85 ALA A N 1
ATOM 695 C CA . ALA A 1 85 ? -14.725 9.181 9.130 1.00 92.25 85 ALA A CA 1
ATOM 696 C C . ALA A 1 85 ? -13.858 10.376 8.698 1.00 92.25 85 ALA A C 1
ATOM 698 O O . ALA A 1 85 ? -14.098 11.510 9.128 1.00 92.25 85 ALA A O 1
ATOM 699 N N . THR A 1 86 ? -12.862 10.120 7.848 1.00 89.00 86 THR A N 1
ATOM 700 C CA . THR A 1 86 ? -11.800 11.072 7.481 1.00 89.00 86 THR A CA 1
ATOM 701 C C . THR A 1 86 ? -12.297 12.322 6.756 1.00 89.00 86 THR A C 1
ATOM 703 O O . THR A 1 86 ? -11.706 13.392 6.881 1.00 89.00 86 THR A O 1
ATOM 706 N N . PHE A 1 87 ? -13.378 12.235 5.984 1.00 88.75 87 PHE A N 1
ATOM 707 C CA . PHE A 1 87 ? -13.898 13.404 5.266 1.00 88.75 87 PHE A CA 1
ATOM 708 C C . PHE A 1 87 ? -15.128 14.011 5.916 1.00 88.75 87 PHE A C 1
ATOM 710 O O . PHE A 1 87 ? -15.290 15.230 5.905 1.00 88.75 87 PHE A O 1
ATOM 717 N N . GLU A 1 88 ? -15.986 13.191 6.513 1.00 91.25 88 GLU A N 1
ATOM 718 C CA . GLU A 1 88 ? -17.199 13.676 7.160 1.00 91.25 88 GLU A CA 1
ATOM 719 C C . GLU A 1 88 ? -16.939 14.234 8.563 1.00 91.25 88 GLU A C 1
ATOM 721 O O . GLU A 1 88 ? -17.758 15.010 9.057 1.00 91.25 88 GLU A O 1
ATOM 726 N N . ASN A 1 89 ? -15.827 13.847 9.204 1.00 88.56 89 ASN A N 1
ATOM 727 C CA . ASN A 1 89 ? -15.524 14.132 10.611 1.00 88.56 89 ASN A CA 1
ATOM 728 C C . ASN A 1 89 ? -16.700 13.762 11.540 1.00 88.56 89 ASN A C 1
ATOM 730 O O . ASN A 1 89 ? -17.064 14.485 12.470 1.00 88.56 89 ASN A O 1
ATOM 734 N N . ARG A 1 90 ? -17.339 12.627 11.242 1.00 91.31 90 ARG A N 1
ATOM 735 C CA . ARG A 1 90 ? -18.468 12.057 11.984 1.00 91.31 90 ARG A CA 1
ATOM 736 C C . ARG A 1 90 ? -18.108 10.676 12.486 1.00 91.31 90 ARG A C 1
ATOM 738 O O . ARG A 1 90 ? -17.294 9.988 11.874 1.00 91.31 90 ARG A O 1
ATOM 745 N N . ASN A 1 91 ? -18.742 10.273 13.581 1.00 93.62 91 ASN A N 1
ATOM 746 C CA . ASN A 1 91 ? -18.639 8.901 14.056 1.00 93.62 91 ASN A CA 1
ATOM 747 C C . ASN A 1 91 ? -19.125 7.962 12.951 1.00 93.62 91 ASN A C 1
ATOM 749 O O . ASN A 1 91 ? -20.230 8.127 12.439 1.00 93.62 91 ASN A O 1
ATOM 753 N N . SER A 1 92 ? -18.293 6.991 12.605 1.00 95.62 92 SER A N 1
ATOM 754 C CA . SER A 1 92 ? -18.576 5.974 11.611 1.00 95.62 92 SER A CA 1
ATOM 755 C C . SER A 1 92 ? -18.295 4.599 12.193 1.00 95.62 92 SER A C 1
ATOM 757 O O . SER A 1 92 ? -17.391 4.417 13.013 1.00 95.62 92 SER A O 1
ATOM 759 N N . ARG A 1 93 ? -19.098 3.634 11.760 1.00 97.75 93 ARG A N 1
ATOM 760 C CA . ARG A 1 93 ? -18.923 2.218 12.037 1.00 97.75 93 ARG A CA 1
ATOM 761 C C . ARG A 1 93 ? -18.526 1.527 10.749 1.00 97.75 93 ARG A C 1
ATOM 763 O O . ARG A 1 93 ? -19.196 1.690 9.730 1.00 97.75 93 ARG A O 1
ATOM 770 N N . VAL A 1 94 ? -17.471 0.732 10.829 1.00 98.44 94 VAL A N 1
ATOM 771 C CA . VAL A 1 94 ? -17.043 -0.172 9.769 1.00 98.44 94 VAL A CA 1
ATOM 772 C C . VAL A 1 94 ? -17.392 -1.582 10.206 1.00 98.44 94 VAL A C 1
ATOM 774 O O . VAL A 1 94 ? -16.947 -2.031 11.257 1.00 98.44 94 VAL A O 1
ATOM 777 N N . THR A 1 95 ? -18.197 -2.276 9.417 1.00 98.62 95 THR A N 1
ATOM 778 C CA . THR A 1 95 ? -18.544 -3.678 9.633 1.00 98.62 95 THR A CA 1
ATOM 779 C C . THR A 1 95 ? -17.754 -4.530 8.656 1.00 98.62 95 THR A C 1
ATOM 781 O O . THR A 1 95 ? -17.839 -4.312 7.449 1.00 98.62 95 THR A O 1
ATOM 784 N N . ILE A 1 96 ? -16.992 -5.490 9.171 1.00 98.69 96 ILE A N 1
ATOM 785 C CA . ILE A 1 96 ? -16.160 -6.394 8.381 1.00 98.69 96 ILE A CA 1
ATOM 786 C C . ILE A 1 96 ? -16.794 -7.773 8.460 1.00 98.69 96 ILE A C 1
ATOM 788 O O . ILE A 1 96 ? -16.966 -8.319 9.550 1.00 98.69 96 ILE A O 1
ATOM 792 N N . ARG A 1 97 ? -17.149 -8.336 7.306 1.00 98.44 97 ARG A N 1
ATOM 793 C CA . ARG A 1 97 ? -17.846 -9.620 7.193 1.00 98.44 97 ARG A CA 1
ATOM 794 C C . ARG A 1 97 ? -17.025 -10.639 6.417 1.00 98.44 97 ARG A C 1
ATOM 796 O O . ARG A 1 97 ? -16.195 -10.246 5.588 1.00 98.44 97 ARG A O 1
ATOM 803 N N . PRO A 1 98 ? -17.280 -11.944 6.640 1.00 97.81 98 PRO A N 1
ATOM 804 C CA . PRO A 1 98 ? -16.744 -12.976 5.770 1.00 97.81 98 PRO A CA 1
ATOM 805 C C . PRO A 1 98 ? -17.109 -12.644 4.325 1.00 97.81 98 PRO A C 1
ATOM 807 O O . PRO A 1 98 ? -18.253 -12.275 4.056 1.00 97.81 98 PRO A O 1
ATOM 810 N N . ALA A 1 99 ? -16.150 -12.768 3.411 1.00 93.69 99 ALA A N 1
ATOM 811 C CA . ALA A 1 99 ? -16.398 -12.488 2.007 1.00 93.69 99 ALA A CA 1
ATOM 812 C C . ALA A 1 99 ? -17.496 -13.417 1.477 1.00 93.69 99 ALA A C 1
ATOM 814 O O . ALA A 1 99 ? -17.422 -14.643 1.622 1.00 93.69 99 ALA A O 1
ATOM 815 N N . THR A 1 100 ? -18.524 -12.819 0.881 1.00 90.31 100 THR A N 1
ATOM 816 C CA . THR A 1 100 ? -19.597 -13.544 0.192 1.00 90.31 100 THR A CA 1
ATOM 817 C C . THR A 1 100 ? -19.082 -14.286 -1.039 1.00 90.31 100 THR A C 1
ATOM 819 O O . THR A 1 100 ? -19.533 -15.399 -1.310 1.00 90.31 100 THR A O 1
ATOM 822 N N . ASP A 1 101 ? -18.104 -13.709 -1.737 1.00 88.62 101 ASP A N 1
ATOM 823 C CA . ASP A 1 101 ? -17.319 -14.360 -2.783 1.00 88.62 101 ASP A CA 1
ATOM 824 C C . ASP A 1 101 ? -15.925 -14.707 -2.224 1.00 88.62 101 ASP A C 1
ATOM 826 O O . ASP A 1 101 ? -15.185 -13.801 -1.840 1.00 88.62 101 ASP A O 1
ATOM 830 N N . PRO A 1 102 ? -15.516 -15.990 -2.175 1.00 80.94 102 PRO A N 1
ATOM 831 C CA . PRO A 1 102 ? -14.202 -16.374 -1.657 1.00 80.94 102 PRO A CA 1
ATOM 832 C C . PRO A 1 102 ? -13.019 -15.843 -2.486 1.00 80.94 102 PRO A C 1
ATOM 834 O O . PRO A 1 102 ? -11.879 -15.997 -2.049 1.00 80.94 102 PRO A O 1
ATOM 837 N N . LYS A 1 103 ? -13.271 -15.248 -3.661 1.00 86.62 103 LYS A N 1
ATOM 838 C CA . LYS A 1 103 ? -12.256 -14.716 -4.580 1.00 86.62 103 LYS A CA 1
ATOM 839 C C . LYS A 1 103 ? -12.310 -13.208 -4.778 1.00 86.62 103 LYS A C 1
ATOM 841 O O . LYS A 1 103 ? -11.444 -12.681 -5.470 1.00 86.62 103 LYS A O 1
ATOM 846 N N . ARG A 1 104 ? -13.307 -12.508 -4.229 1.00 93.44 104 ARG A N 1
ATOM 847 C CA . ARG A 1 104 ? -13.425 -11.054 -4.393 1.00 93.44 104 ARG A CA 1
ATOM 848 C C . ARG A 1 104 ? -13.909 -10.374 -3.126 1.00 93.44 104 ARG A C 1
ATOM 850 O O . ARG A 1 104 ? -14.925 -10.755 -2.547 1.00 93.44 104 ARG A O 1
ATOM 857 N N . SER A 1 105 ? -13.196 -9.328 -2.736 1.00 97.88 105 SER A N 1
ATOM 858 C CA . SER A 1 105 ? -13.610 -8.436 -1.658 1.00 97.88 105 SER A CA 1
ATOM 859 C C . SER A 1 105 ? -14.606 -7.404 -2.180 1.00 97.88 105 SER A C 1
ATOM 861 O O . SER A 1 105 ? -14.733 -7.165 -3.389 1.00 97.88 105 SER A O 1
ATOM 863 N N . SER A 1 106 ? -15.322 -6.752 -1.272 1.00 97.81 106 SER A N 1
ATOM 864 C CA . SER A 1 106 ? -16.161 -5.619 -1.645 1.00 97.81 106 SER A CA 1
ATOM 865 C C . SER A 1 106 ? -16.226 -4.557 -0.573 1.00 97.81 106 SER A C 1
ATOM 867 O O . SER A 1 106 ? -15.970 -4.803 0.605 1.00 97.81 106 SER A O 1
ATOM 869 N N . PHE A 1 107 ? -16.607 -3.371 -1.023 1.00 98.25 107 PHE A N 1
ATOM 870 C CA . PHE A 1 107 ? -16.826 -2.210 -0.188 1.00 98.25 107 PHE A CA 1
ATOM 871 C C . PHE A 1 107 ? -18.252 -1.722 -0.392 1.00 98.25 107 PHE A C 1
ATOM 873 O O . PHE A 1 107 ? -18.743 -1.683 -1.521 1.00 98.25 107 PHE A O 1
ATOM 880 N N . SER A 1 108 ? -18.933 -1.342 0.681 1.00 97.38 108 SER A N 1
ATOM 881 C CA . SER A 1 108 ? -20.302 -0.852 0.588 1.00 97.38 108 SER A CA 1
ATOM 882 C C . SER A 1 108 ? -20.591 0.341 1.483 1.00 97.38 108 SER A C 1
ATOM 884 O O . SER A 1 108 ? -20.079 0.454 2.596 1.00 97.38 108 SER A O 1
ATOM 886 N N . TRP A 1 109 ? -21.475 1.205 0.993 1.00 97.50 109 TRP A N 1
ATOM 887 C CA . TRP A 1 109 ? -22.011 2.353 1.715 1.00 97.50 109 TRP A CA 1
ATOM 888 C C . TRP A 1 109 ? -23.456 2.593 1.277 1.00 97.50 109 TRP A C 1
ATOM 890 O O . TRP A 1 109 ? -23.766 2.525 0.089 1.00 97.50 109 TRP A O 1
ATOM 900 N N . LYS A 1 110 ? -24.362 2.852 2.232 1.00 94.50 110 LYS A N 1
ATOM 901 C CA . LYS A 1 110 ? -25.803 3.090 1.978 1.00 94.50 110 LYS A CA 1
ATOM 902 C C . LYS A 1 110 ? -26.485 2.012 1.118 1.00 94.50 110 LYS A C 1
ATOM 904 O O . LYS A 1 110 ? -27.366 2.312 0.317 1.00 94.50 110 LYS A O 1
ATOM 909 N N . GLY A 1 111 ? -26.081 0.754 1.285 1.00 93.06 111 GLY A N 1
ATOM 910 C CA . GLY A 1 111 ? -26.606 -0.373 0.508 1.00 93.06 111 GLY A CA 1
ATOM 911 C C . GLY A 1 111 ? -26.052 -0.492 -0.918 1.00 93.06 111 GLY A C 1
ATOM 912 O O . GLY A 1 111 ? -26.328 -1.492 -1.577 1.00 93.06 111 GLY A O 1
ATOM 913 N N . ASN A 1 112 ? -25.238 0.460 -1.388 1.00 96.06 112 ASN A N 1
ATOM 914 C CA . ASN A 1 112 ? -24.491 0.325 -2.636 1.00 96.06 112 ASN A CA 1
ATOM 915 C C . ASN A 1 112 ? -23.255 -0.538 -2.380 1.00 96.06 112 ASN A C 1
ATOM 917 O O . ASN A 1 112 ? -22.445 -0.199 -1.518 1.00 96.06 112 ASN A O 1
ATOM 921 N N . ARG A 1 113 ? -23.108 -1.643 -3.120 1.00 95.75 113 ARG A N 1
ATOM 922 C CA . ARG A 1 113 ? -21.957 -2.553 -3.037 1.00 95.75 113 ARG A CA 1
ATOM 923 C C . ARG A 1 113 ? -21.079 -2.406 -4.274 1.00 95.75 113 ARG A C 1
ATOM 925 O O . ARG A 1 113 ? -21.554 -2.575 -5.394 1.00 95.75 113 ARG A O 1
ATOM 932 N N . PHE A 1 114 ? -19.794 -2.172 -4.051 1.00 96.31 114 PHE A N 1
ATOM 933 C CA . PHE A 1 114 ? -18.770 -2.049 -5.077 1.00 96.31 114 PHE A CA 1
ATOM 934 C C . PHE A 1 114 ? -17.811 -3.242 -4.963 1.00 96.31 114 PHE A C 1
ATOM 936 O O . PHE A 1 114 ? -17.117 -3.364 -3.948 1.00 96.31 114 PHE A O 1
ATOM 943 N N . PRO A 1 115 ? -17.782 -4.161 -5.945 1.00 95.56 115 PRO A N 1
ATOM 944 C CA . PRO A 1 115 ? -16.768 -5.210 -5.965 1.00 95.56 115 PRO A CA 1
ATOM 945 C C . PRO A 1 115 ? -15.387 -4.577 -6.150 1.00 95.56 115 PRO A C 1
ATOM 947 O O . PRO A 1 115 ? -15.260 -3.561 -6.841 1.00 95.56 115 PRO A O 1
ATOM 950 N N . LEU A 1 116 ? -14.352 -5.171 -5.555 1.00 97.00 116 LEU A N 1
ATOM 951 C CA . LEU A 1 116 ? -12.997 -4.661 -5.700 1.00 97.00 116 LEU A CA 1
ATOM 952 C C . LEU A 1 116 ? -12.500 -4.880 -7.136 1.00 97.00 116 LEU A C 1
ATOM 954 O O . LEU A 1 116 ? -12.082 -5.970 -7.521 1.00 97.00 116 LEU A O 1
ATOM 958 N N . HIS A 1 117 ? -12.594 -3.831 -7.947 1.00 96.69 117 HIS A N 1
ATOM 959 C CA . HIS A 1 117 ? -12.151 -3.837 -9.334 1.00 96.69 117 HIS A CA 1
ATOM 960 C C . HIS A 1 117 ? -11.727 -2.420 -9.753 1.00 96.69 117 HIS A C 1
ATOM 962 O O . HIS A 1 117 ? -12.459 -1.459 -9.484 1.00 96.69 117 HIS A O 1
ATOM 968 N N . PRO A 1 118 ? -10.578 -2.252 -10.434 1.00 96.00 118 PRO A N 1
ATOM 969 C CA . PRO A 1 118 ? -9.984 -0.935 -10.676 1.00 96.00 118 PRO A CA 1
ATOM 970 C C . PRO A 1 118 ? -10.796 -0.036 -11.624 1.00 96.00 118 PRO A C 1
ATOM 972 O O . PRO A 1 118 ? -10.614 1.186 -11.644 1.00 96.00 118 PRO A O 1
ATOM 975 N N . SER A 1 119 ? -11.741 -0.599 -12.385 1.00 95.19 119 SER A N 1
ATOM 976 C CA . SER A 1 119 ? -12.688 0.188 -13.194 1.00 95.19 119 SER A CA 1
ATOM 977 C C . SER A 1 119 ? -13.651 1.029 -12.352 1.00 95.19 119 SER A C 1
ATOM 979 O O . SER A 1 119 ? -14.141 2.046 -12.835 1.00 95.19 119 SER A O 1
ATOM 981 N N . TYR A 1 120 ? -13.925 0.629 -11.106 1.00 96.12 120 TYR A N 1
ATOM 982 C CA . TYR A 1 120 ? -14.737 1.415 -10.175 1.00 96.12 120 TYR A CA 1
ATOM 983 C C . TYR A 1 120 ? -13.907 2.446 -9.411 1.00 96.12 120 TYR A C 1
ATOM 985 O O . TYR A 1 120 ? -14.478 3.247 -8.670 1.00 96.12 120 TYR A O 1
ATOM 993 N N . CYS A 1 121 ? -12.580 2.446 -9.570 1.00 96.12 121 CYS A N 1
ATOM 994 C CA . CYS A 1 121 ? -11.744 3.399 -8.865 1.00 96.12 121 CYS A CA 1
ATOM 995 C C . CYS A 1 121 ? -11.970 4.819 -9.379 1.00 96.12 121 CYS A C 1
ATOM 997 O O . CYS A 1 121 ? -12.038 5.041 -10.589 1.00 96.12 121 CYS A O 1
ATOM 999 N N . ILE A 1 122 ? -12.027 5.789 -8.472 1.00 92.56 122 ILE A N 1
ATOM 1000 C CA . ILE A 1 122 ? -12.135 7.214 -8.795 1.00 92.56 122 ILE A CA 1
ATOM 1001 C C . ILE A 1 122 ? -10.884 7.922 -8.279 1.00 92.56 122 ILE A C 1
ATOM 1003 O O . ILE A 1 122 ? -10.469 7.724 -7.138 1.00 92.56 122 ILE A O 1
ATOM 1007 N N . LYS A 1 123 ? -10.280 8.765 -9.124 1.00 88.38 123 LYS A N 1
ATOM 1008 C CA . LYS A 1 123 ? -9.169 9.636 -8.724 1.00 88.38 123 LYS A CA 1
ATOM 1009 C C . LYS A 1 123 ? -9.706 10.727 -7.795 1.00 88.38 123 LYS A C 1
ATOM 1011 O O . LYS A 1 123 ? -10.286 11.707 -8.252 1.00 88.38 123 LYS A O 1
ATOM 1016 N N . GLY A 1 124 ? -9.561 10.512 -6.490 1.00 77.56 124 GLY A N 1
ATOM 1017 C CA . GLY A 1 124 ? -9.958 11.446 -5.438 1.00 77.56 124 GLY A CA 1
ATOM 1018 C C . GLY A 1 124 ? -8.792 12.279 -4.906 1.00 77.56 124 GLY A C 1
ATOM 1019 O O . GLY A 1 124 ? -7.634 12.028 -5.224 1.00 77.56 124 GLY A O 1
ATOM 1020 N N . ASN A 1 125 ? -9.071 13.266 -4.054 1.00 76.81 125 ASN A N 1
ATOM 1021 C CA . ASN A 1 125 ? -8.013 14.066 -3.430 1.00 76.81 125 ASN A CA 1
ATOM 1022 C C . ASN A 1 125 ? -7.289 13.264 -2.339 1.00 76.81 125 ASN A C 1
ATOM 1024 O O . ASN A 1 125 ? -7.822 13.117 -1.240 1.00 76.81 125 ASN A O 1
ATOM 1028 N N . HIS A 1 126 ? -6.070 12.805 -2.632 1.00 80.19 126 HIS A N 1
ATOM 1029 C CA . HIS A 1 126 ? -5.167 12.131 -1.686 1.00 80.19 126 HIS A CA 1
ATOM 1030 C C . HIS A 1 126 ? -5.727 10.839 -1.060 1.00 80.19 126 HIS A C 1
ATOM 1032 O O . HIS A 1 126 ? -5.585 10.643 0.137 1.00 80.19 126 HIS A O 1
ATOM 1038 N N . ASN A 1 127 ? -6.418 9.999 -1.837 1.00 90.19 127 ASN A N 1
ATOM 1039 C CA . ASN A 1 127 ? -6.855 8.661 -1.408 1.00 90.19 127 ASN A CA 1
ATOM 1040 C C . ASN A 1 127 ? -7.248 7.796 -2.609 1.00 90.19 127 ASN A C 1
ATOM 1042 O O . ASN A 1 127 ? -7.460 8.321 -3.711 1.00 90.19 127 ASN A O 1
ATOM 1046 N N . ILE A 1 128 ? -7.418 6.495 -2.377 1.00 92.50 128 ILE A N 1
ATOM 1047 C CA . ILE A 1 128 ? -8.088 5.594 -3.312 1.00 92.50 128 ILE A CA 1
ATOM 1048 C C . ILE A 1 128 ? -9.586 5.568 -2.977 1.00 92.50 128 ILE A C 1
ATOM 1050 O O . ILE A 1 128 ? -9.993 5.378 -1.828 1.00 92.50 128 ILE A O 1
ATOM 1054 N N . GLN A 1 129 ? -10.420 5.752 -4.004 1.00 94.62 129 GLN A N 1
ATOM 1055 C CA . GLN A 1 129 ? -11.880 5.653 -3.908 1.00 94.62 129 GLN A CA 1
ATOM 1056 C C . GLN A 1 129 ? -12.373 4.529 -4.795 1.00 94.62 129 GLN A C 1
ATOM 1058 O O . GLN A 1 129 ? -11.901 4.419 -5.922 1.00 94.62 129 GLN A O 1
ATOM 1063 N N . LEU A 1 130 ? -13.353 3.761 -4.329 1.00 95.69 130 LEU A N 1
ATOM 1064 C CA . LEU A 1 130 ? -14.060 2.743 -5.097 1.00 95.69 130 LEU A CA 1
ATOM 1065 C C . LEU A 1 130 ? -15.544 3.104 -5.135 1.00 95.69 130 LEU A C 1
ATOM 1067 O O . LEU A 1 130 ? -16.263 2.970 -4.143 1.00 95.69 130 LEU A O 1
ATOM 1071 N N . GLY A 1 131 ? -15.990 3.620 -6.280 1.00 93.94 131 GLY A N 1
ATOM 1072 C CA . GLY A 1 131 ? -17.289 4.270 -6.385 1.00 93.94 131 GLY A CA 1
ATOM 1073 C C . GLY A 1 131 ? -17.405 5.415 -5.379 1.00 93.94 131 GLY A C 1
ATOM 1074 O O . GLY A 1 131 ? -16.623 6.360 -5.400 1.00 93.94 131 GLY A O 1
ATOM 1075 N N . GLU A 1 132 ? -18.384 5.326 -4.483 1.00 93.88 132 GLU A N 1
ATOM 1076 C CA . GLU A 1 132 ? -18.626 6.351 -3.460 1.00 93.88 132 GLU A CA 1
ATOM 1077 C C . GLU A 1 132 ? -17.833 6.132 -2.161 1.00 93.88 132 GLU A C 1
ATOM 1079 O O . GLU A 1 132 ? -17.853 7.002 -1.290 1.00 93.88 132 GLU A O 1
ATOM 1084 N N . VAL A 1 133 ? -17.154 4.988 -2.020 1.00 96.81 133 VAL A N 1
ATOM 1085 C CA . VAL A 1 133 ? -16.419 4.614 -0.807 1.00 96.81 133 VAL A CA 1
ATOM 1086 C C . VAL A 1 133 ? -14.973 5.096 -0.898 1.00 96.81 133 VAL A C 1
ATOM 1088 O O . VAL A 1 133 ? -14.298 4.850 -1.894 1.00 96.81 133 VAL A O 1
ATOM 1091 N N . LYS A 1 134 ? -14.490 5.788 0.134 1.00 95.75 134 LYS A N 1
ATOM 1092 C CA . LYS A 1 134 ? -13.210 6.518 0.138 1.00 95.75 134 LYS A CA 1
ATOM 1093 C C . LYS A 1 134 ? -12.280 6.023 1.241 1.00 95.75 134 LYS A C 1
ATOM 1095 O O . LYS A 1 134 ? -12.778 5.555 2.263 1.00 95.75 134 LYS A O 1
ATOM 1100 N N . ILE A 1 135 ? -10.973 6.252 1.082 1.00 94.31 135 ILE A N 1
ATOM 1101 C CA . ILE A 1 135 ? -9.927 5.814 2.027 1.00 94.31 135 ILE A CA 1
ATOM 1102 C C . ILE A 1 135 ? -9.876 4.278 2.082 1.00 94.31 135 ILE A C 1
ATOM 1104 O O . ILE A 1 135 ? -10.050 3.663 3.133 1.00 94.31 135 ILE A O 1
ATOM 1108 N N . ILE A 1 136 ? -9.752 3.630 0.918 1.00 96.62 136 ILE A N 1
ATOM 1109 C CA . ILE A 1 136 ? -9.707 2.159 0.853 1.00 96.62 136 ILE A CA 1
ATOM 1110 C C . ILE A 1 136 ? -8.281 1.600 0.824 1.00 96.62 136 ILE A C 1
ATOM 1112 O O . ILE A 1 136 ? -8.105 0.406 1.023 1.00 96.62 136 ILE A O 1
ATOM 1116 N N . GLU A 1 137 ? -7.257 2.428 0.620 1.00 96.38 137 GLU A N 1
ATOM 1117 C CA . GLU A 1 137 ? -5.847 2.016 0.603 1.00 96.38 137 GLU A CA 1
ATOM 1118 C C . GLU A 1 137 ? -5.423 1.257 1.874 1.00 96.38 137 GLU A C 1
ATOM 1120 O O . GLU A 1 137 ? -4.799 0.203 1.790 1.00 96.38 137 GLU A O 1
ATOM 1125 N N . HIS A 1 138 ? -5.881 1.714 3.034 1.00 97.25 138 HIS A N 1
ATOM 1126 C CA . HIS A 1 138 ? -5.661 1.113 4.349 1.00 97.25 138 HIS A CA 1
ATOM 1127 C C . HIS A 1 138 ? -6.192 -0.333 4.473 1.00 97.25 138 HIS A C 1
ATOM 1129 O O . HIS A 1 138 ? -5.406 -1.275 4.635 1.00 97.25 138 HIS A O 1
ATOM 1135 N N . PRO A 1 139 ? -7.512 -0.591 4.318 1.00 98.12 139 PRO A N 1
ATOM 1136 C CA . PRO A 1 139 ? -8.015 -1.960 4.330 1.00 98.12 139 PRO A CA 1
ATOM 1137 C C . PRO A 1 139 ? -7.432 -2.810 3.192 1.00 98.12 139 PRO A C 1
ATOM 1139 O O . PRO A 1 139 ? -7.269 -4.015 3.373 1.00 98.12 139 PRO A O 1
ATOM 1142 N N . LEU A 1 140 ? -7.072 -2.223 2.044 1.00 98.56 140 LEU A N 1
ATOM 1143 C CA . LEU A 1 140 ? -6.402 -2.956 0.967 1.00 98.56 140 LEU A CA 1
ATOM 1144 C C . LEU A 1 140 ? -4.994 -3.424 1.351 1.00 98.56 140 LEU A C 1
ATOM 1146 O O . LEU A 1 140 ? -4.648 -4.567 1.054 1.00 98.56 140 LEU A O 1
ATOM 1150 N N . ALA A 1 141 ? -4.201 -2.595 2.030 1.00 98.44 141 ALA A N 1
ATOM 1151 C CA . ALA A 1 141 ? -2.882 -2.978 2.527 1.00 98.44 141 ALA A CA 1
ATOM 1152 C C . ALA A 1 141 ? -2.979 -4.113 3.562 1.00 98.44 141 ALA A C 1
ATOM 1154 O O . ALA A 1 141 ? -2.235 -5.093 3.479 1.00 98.44 141 ALA A O 1
ATOM 1155 N N . TRP A 1 142 ? -3.961 -4.046 4.467 1.00 98.50 142 TRP A N 1
ATOM 1156 C CA . TRP A 1 142 ? -4.284 -5.135 5.396 1.00 98.50 142 TRP A CA 1
ATOM 1157 C C . TRP A 1 142 ? -4.671 -6.436 4.668 1.00 98.50 142 TRP A C 1
ATOM 1159 O O . TRP A 1 142 ? -4.136 -7.510 4.969 1.00 98.50 142 TRP A O 1
ATOM 1169 N N . MET A 1 143 ? -5.558 -6.354 3.670 1.00 98.38 143 MET A N 1
ATOM 1170 C CA . MET A 1 143 ? -5.959 -7.503 2.846 1.00 98.38 143 MET A CA 1
ATOM 1171 C C . MET A 1 143 ? -4.782 -8.110 2.081 1.00 98.38 143 MET A C 1
ATOM 1173 O O . MET A 1 143 ? -4.680 -9.336 1.990 1.00 98.38 143 MET A O 1
ATOM 1177 N N . LEU A 1 144 ? -3.911 -7.271 1.517 1.00 98.31 144 LEU A N 1
ATOM 1178 C CA . LEU A 1 144 ? -2.701 -7.671 0.800 1.00 98.31 144 LEU A CA 1
ATOM 1179 C C . LEU A 1 144 ? -1.742 -8.411 1.737 1.00 98.31 144 LEU A C 1
ATOM 1181 O O . LEU A 1 144 ? -1.339 -9.538 1.447 1.00 98.31 144 LEU A O 1
ATOM 1185 N N . ALA A 1 145 ? -1.427 -7.809 2.887 1.00 98.06 145 ALA A N 1
ATOM 1186 C CA . ALA A 1 145 ? -0.472 -8.342 3.850 1.00 98.06 145 ALA A CA 1
ATOM 1187 C C . ALA A 1 145 ? -0.849 -9.737 4.350 1.00 98.06 145 ALA A C 1
ATOM 1189 O O . ALA A 1 145 ? 0.016 -10.609 4.433 1.00 98.06 145 ALA A O 1
ATOM 1190 N N . TYR A 1 146 ? -2.129 -9.959 4.659 1.00 98.06 146 TYR A N 1
ATOM 1191 C CA . TYR A 1 146 ? -2.603 -11.214 5.246 1.00 98.06 146 TYR A CA 1
ATOM 1192 C C . TYR A 1 146 ? -3.312 -12.148 4.261 1.00 98.06 146 TYR A C 1
ATOM 1194 O O . TYR A 1 146 ? -3.754 -13.225 4.656 1.00 98.06 146 TYR A O 1
ATOM 1202 N N . GLY A 1 147 ? -3.446 -11.770 2.986 1.00 97.12 147 GLY A N 1
ATOM 1203 C CA . GLY A 1 147 ? -4.186 -12.562 2.000 1.00 97.12 147 GLY A CA 1
ATOM 1204 C C . GLY A 1 147 ? -5.668 -12.731 2.346 1.00 97.12 147 GLY A C 1
ATOM 1205 O O . GLY A 1 147 ? -6.250 -13.785 2.084 1.00 97.12 147 GLY A O 1
ATOM 1206 N N . VAL A 1 148 ? -6.274 -11.714 2.961 1.00 97.56 148 VAL A N 1
ATOM 1207 C CA . VAL A 1 148 ? -7.657 -11.757 3.455 1.00 97.56 148 VAL A CA 1
ATOM 1208 C C . VAL A 1 148 ? -8.618 -11.242 2.396 1.00 97.56 148 VAL A C 1
ATOM 1210 O O . VAL A 1 148 ? -8.371 -10.204 1.798 1.00 97.56 148 VAL A O 1
ATOM 1213 N N . TYR A 1 149 ? -9.715 -11.959 2.185 1.00 97.94 149 TYR A N 1
ATOM 1214 C CA . TYR A 1 149 ? -10.893 -11.515 1.450 1.00 97.94 149 TYR A CA 1
ATOM 1215 C C . TYR A 1 149 ? -11.976 -11.141 2.456 1.00 97.94 149 TYR A C 1
ATOM 1217 O O . TYR A 1 149 ? -12.261 -11.920 3.374 1.00 97.94 149 TYR A O 1
ATOM 1225 N N . ALA A 1 150 ? -12.600 -9.978 2.298 1.00 98.12 150 ALA A N 1
ATOM 1226 C CA . ALA A 1 150 ? -13.674 -9.542 3.186 1.00 98.12 150 ALA A CA 1
ATOM 1227 C C . ALA A 1 150 ? -14.669 -8.613 2.481 1.00 98.12 150 ALA A C 1
ATOM 1229 O O . ALA A 1 150 ? -14.333 -7.930 1.515 1.00 98.12 150 ALA A O 1
ATOM 1230 N N . ASP A 1 151 ? -15.892 -8.569 3.005 1.00 98.31 151 ASP A N 1
ATOM 1231 C CA . ASP A 1 151 ? -16.881 -7.558 2.637 1.00 98.31 151 ASP A CA 1
ATOM 1232 C C . ASP A 1 151 ? -16.906 -6.480 3.728 1.00 98.31 151 ASP A C 1
ATOM 1234 O O . ASP A 1 151 ? -17.174 -6.780 4.896 1.00 98.31 151 ASP A O 1
ATOM 1238 N N . LEU A 1 152 ? -16.595 -5.234 3.362 1.00 98.56 152 LEU A N 1
ATOM 1239 C CA . LEU A 1 152 ? -16.511 -4.109 4.290 1.00 98.56 152 LEU A CA 1
ATOM 1240 C C . LEU A 1 152 ? -17.645 -3.126 4.026 1.00 98.56 152 LEU A C 1
ATOM 1242 O O . LEU A 1 152 ? -17.813 -2.622 2.919 1.00 98.56 152 LEU A O 1
ATOM 1246 N N . GLU A 1 153 ? -18.395 -2.798 5.068 1.00 98.31 153 GLU A N 1
ATOM 1247 C CA . GLU A 1 153 ? -19.462 -1.807 5.018 1.00 98.31 153 GLU A CA 1
ATOM 1248 C C . GLU A 1 153 ? -19.159 -0.661 5.972 1.00 98.31 153 GLU A C 1
ATOM 1250 O O . GLU A 1 153 ? -18.918 -0.891 7.152 1.00 98.31 153 GLU A O 1
ATOM 1255 N N . THR A 1 154 ? -19.218 0.574 5.487 1.00 98.19 154 THR A N 1
ATOM 1256 C CA . THR A 1 154 ? -19.075 1.774 6.319 1.00 98.19 154 THR A CA 1
ATOM 1257 C C . THR A 1 154 ? -20.398 2.531 6.396 1.00 98.19 154 THR A C 1
ATOM 1259 O O . THR A 1 154 ? -21.173 2.562 5.439 1.00 98.19 154 THR A O 1
ATOM 1262 N N . THR A 1 155 ? -20.683 3.152 7.542 1.00 97.75 155 THR A N 1
ATOM 1263 C CA . T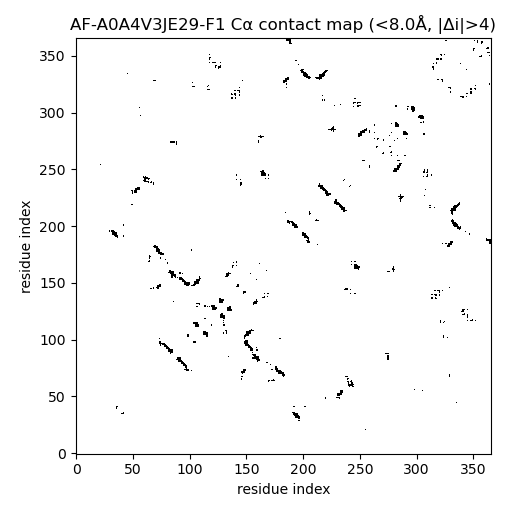HR A 1 155 ? -21.871 4.008 7.712 1.00 97.75 155 THR A CA 1
ATOM 1264 C C . THR A 1 155 ? -21.706 5.392 7.075 1.00 97.75 155 THR A C 1
ATOM 1266 O O . THR A 1 155 ? -22.693 6.013 6.682 1.00 97.75 155 THR A O 1
ATOM 1269 N N . GLU A 1 156 ? -20.467 5.867 6.932 1.00 96.88 156 GLU A N 1
ATOM 1270 C CA . GLU A 1 156 ? -20.107 7.121 6.249 1.00 96.88 156 GLU A CA 1
ATOM 1271 C C . GLU A 1 156 ? -19.329 6.837 4.957 1.00 96.88 156 GLU A C 1
ATOM 1273 O O . GLU A 1 156 ? -18.832 5.729 4.777 1.00 96.88 156 GLU A O 1
ATOM 1278 N N . SER A 1 157 ? -19.225 7.806 4.039 1.00 94.56 157 SER A N 1
ATOM 1279 C CA . SER A 1 157 ? -18.630 7.539 2.716 1.00 94.56 157 SER A CA 1
ATOM 1280 C C . SER A 1 157 ? -17.111 7.341 2.745 1.00 94.56 157 SER A C 1
ATOM 1282 O O . SER A 1 157 ? -16.554 6.788 1.802 1.00 94.56 157 SER A O 1
ATOM 1284 N N . SER A 1 158 ? -16.435 7.764 3.817 1.00 94.31 158 SER A N 1
ATOM 1285 C CA . SER A 1 158 ? -15.014 7.493 4.043 1.00 94.31 158 SER A CA 1
ATOM 1286 C C . SER A 1 158 ? -14.788 6.559 5.226 1.00 94.31 158 SER A C 1
ATOM 1288 O O . SER A 1 158 ? -15.511 6.617 6.228 1.00 94.31 158 SER A O 1
ATOM 1290 N N . PHE A 1 159 ? -13.773 5.699 5.112 1.00 95.38 159 PHE A N 1
ATOM 1291 C CA . PHE A 1 159 ? -13.291 4.930 6.255 1.00 95.38 159 PHE A CA 1
ATOM 1292 C C . PHE A 1 159 ? -12.720 5.858 7.340 1.00 95.38 159 PHE A C 1
ATOM 1294 O O . PHE A 1 159 ? -12.347 6.997 7.050 1.00 95.38 159 PHE A O 1
ATOM 1301 N N . PRO A 1 160 ? -12.692 5.418 8.610 1.00 92.88 160 PRO A N 1
ATOM 1302 C CA . PRO A 1 160 ? -12.128 6.216 9.686 1.00 92.88 160 PRO A CA 1
ATOM 1303 C C . PRO A 1 160 ? -10.606 6.357 9.618 1.00 92.88 160 PRO A C 1
ATOM 1305 O O . PRO A 1 160 ? -9.903 5.389 9.342 1.00 92.88 160 PRO A O 1
ATOM 1308 N N . THR A 1 161 ? -10.093 7.526 10.013 1.00 88.81 161 THR A N 1
ATOM 1309 C CA . THR A 1 161 ? -8.678 7.674 10.394 1.00 88.81 161 THR A CA 1
ATOM 1310 C C . THR A 1 161 ? -8.525 7.242 11.851 1.00 88.81 161 THR A C 1
ATOM 1312 O O . THR A 1 161 ? -8.771 8.027 12.770 1.00 88.81 161 THR A O 1
ATOM 1315 N N . PHE A 1 162 ? -8.179 5.974 12.070 1.00 91.88 162 PHE A N 1
ATOM 1316 C CA . PHE A 1 162 ? -7.960 5.429 13.411 1.00 91.88 162 PHE A CA 1
ATOM 1317 C C . PHE A 1 162 ? -6.658 5.945 14.036 1.00 91.88 162 PHE A C 1
ATOM 1319 O O . PHE A 1 162 ? -5.675 6.174 13.335 1.00 91.88 162 PHE A O 1
ATOM 1326 N N . ASP A 1 163 ? -6.618 6.032 15.369 1.00 89.38 163 ASP A N 1
ATOM 1327 C CA . ASP A 1 163 ? -5.415 6.444 16.116 1.00 89.38 163 ASP A CA 1
ATOM 1328 C C . ASP A 1 163 ? -4.216 5.523 15.866 1.00 89.38 163 ASP A C 1
ATOM 1330 O O . ASP A 1 163 ? -3.076 5.974 15.789 1.00 89.38 163 ASP A O 1
ATOM 1334 N N . ASN A 1 164 ? -4.491 4.235 15.656 1.00 91.81 164 ASN A N 1
ATOM 1335 C CA . ASN A 1 164 ? -3.488 3.217 15.362 1.00 91.81 164 ASN A CA 1
ATOM 1336 C C . ASN A 1 164 ? -3.598 2.692 13.923 1.00 91.81 164 ASN A C 1
ATOM 1338 O O . ASN A 1 164 ? -3.344 1.513 13.698 1.00 91.81 164 ASN A O 1
ATOM 1342 N N . CYS A 1 165 ? -3.988 3.547 12.969 1.00 94.56 165 CYS A N 1
ATOM 1343 C CA . CYS A 1 165 ? -4.002 3.228 11.537 1.00 94.56 165 CYS A CA 1
ATOM 1344 C C . CYS A 1 165 ? -4.710 1.885 11.235 1.00 94.56 165 CYS A C 1
ATOM 1346 O O . CYS A 1 165 ? -5.888 1.743 11.564 1.00 94.56 165 CYS A O 1
ATOM 1348 N N . ASP A 1 166 ? -4.015 0.892 10.676 1.00 97.12 166 ASP A N 1
ATOM 1349 C CA . ASP A 1 166 ? -4.593 -0.392 10.267 1.00 97.12 166 ASP A CA 1
ATOM 1350 C C . ASP A 1 166 ? -4.634 -1.446 11.384 1.00 97.12 166 ASP A C 1
ATOM 1352 O O . ASP A 1 166 ? -5.239 -2.509 11.214 1.00 97.12 166 ASP A O 1
ATOM 1356 N N . LEU A 1 167 ? -4.027 -1.175 12.547 1.00 97.00 167 LEU A N 1
ATOM 1357 C CA . LEU A 1 167 ? -3.995 -2.111 13.676 1.00 97.00 167 LEU A CA 1
ATOM 1358 C C . LEU A 1 167 ? -5.384 -2.634 14.088 1.00 97.00 167 LEU A C 1
ATOM 1360 O O . LEU A 1 167 ? -5.488 -3.837 14.327 1.00 97.00 167 LEU A O 1
ATOM 1364 N N . PRO A 1 168 ? -6.467 -1.827 14.112 1.00 97.69 168 PRO A N 1
ATOM 1365 C CA . PRO A 1 168 ? -7.797 -2.333 14.449 1.00 97.69 168 PRO A CA 1
ATOM 1366 C C . PRO A 1 168 ? -8.291 -3.456 13.520 1.00 97.69 168 PRO A C 1
ATOM 1368 O O . PRO A 1 168 ? -9.001 -4.354 13.973 1.00 97.69 168 PRO A O 1
ATOM 1371 N N . TYR A 1 169 ? -7.898 -3.458 12.239 1.00 98.19 169 TYR A N 1
ATOM 1372 C CA . TYR A 1 169 ? -8.215 -4.564 11.327 1.00 98.19 169 TYR A CA 1
ATOM 1373 C C . TYR A 1 169 ? -7.426 -5.829 11.684 1.00 98.19 169 TYR A C 1
ATOM 1375 O O . TYR A 1 169 ? -7.980 -6.930 11.681 1.00 98.19 169 TYR A O 1
ATOM 1383 N N . SER A 1 170 ? -6.141 -5.681 12.019 1.00 97.88 170 SER A N 1
ATOM 1384 C CA . SER A 1 170 ? -5.281 -6.782 12.473 1.00 97.88 170 SER A CA 1
ATOM 1385 C C . SER A 1 170 ? -5.783 -7.394 13.784 1.00 97.88 170 SER A C 1
ATOM 1387 O O . SER A 1 170 ? -5.852 -8.619 13.901 1.00 97.88 170 SER A O 1
ATOM 1389 N N . ASP A 1 171 ? -6.203 -6.557 14.735 1.00 98.00 171 ASP A N 1
ATOM 1390 C CA . ASP A 1 171 ? -6.788 -6.982 16.009 1.00 98.00 171 ASP A CA 1
ATOM 1391 C C . ASP A 1 171 ? -8.112 -7.724 15.802 1.00 98.00 171 ASP A C 1
ATOM 1393 O O . ASP A 1 171 ? -8.332 -8.771 16.409 1.00 98.00 171 ASP A O 1
ATOM 1397 N N . GLY A 1 172 ? -8.973 -7.236 14.903 1.00 97.62 172 GLY A N 1
ATOM 1398 C CA . GLY A 1 172 ? -10.238 -7.896 14.570 1.00 97.62 172 GLY A CA 1
ATOM 1399 C C . GLY A 1 172 ? -10.082 -9.240 13.846 1.00 97.62 172 GLY A C 1
ATOM 1400 O O . GLY A 1 172 ? -10.985 -10.079 13.905 1.00 97.62 172 GLY A O 1
ATOM 1401 N N . LEU A 1 173 ? -8.941 -9.466 13.186 1.00 98.00 173 LEU A N 1
ATOM 1402 C CA . LEU A 1 173 ? -8.601 -10.729 12.523 1.00 98.00 173 LEU A CA 1
ATOM 1403 C C . LEU A 1 173 ? -7.987 -11.759 13.482 1.00 98.00 173 LEU A C 1
ATOM 1405 O O . LEU A 1 173 ? -8.060 -12.961 13.218 1.00 98.00 173 LEU A O 1
ATOM 1409 N N . LYS A 1 174 ? -7.373 -11.311 14.582 1.00 97.12 174 LYS A N 1
ATOM 1410 C CA . LYS A 1 174 ? -6.706 -12.180 15.556 1.00 97.12 174 LYS A CA 1
ATOM 1411 C C . LYS A 1 174 ? -7.683 -13.216 16.112 1.00 97.12 174 LYS A C 1
ATOM 1413 O O . LYS A 1 174 ? -8.729 -12.871 16.652 1.00 97.12 174 LYS A O 1
ATOM 1418 N N . ASP A 1 175 ? -7.335 -14.493 15.955 1.00 96.06 175 ASP A N 1
ATOM 1419 C CA . ASP A 1 175 ? -8.171 -15.638 16.346 1.00 96.06 175 ASP A CA 1
ATOM 1420 C C . ASP A 1 175 ? -9.592 -15.627 15.726 1.00 96.06 175 ASP A C 1
ATOM 1422 O O . ASP A 1 175 ? -10.509 -16.275 16.232 1.00 96.06 175 ASP A O 1
ATOM 1426 N N . ASN A 1 176 ? -9.792 -14.886 14.628 1.00 98.12 176 ASN A N 1
ATOM 1427 C CA . ASN A 1 176 ? -11.078 -14.700 13.950 1.00 98.12 176 ASN A CA 1
ATOM 1428 C C . ASN A 1 176 ? -10.929 -14.810 12.424 1.00 98.12 176 ASN A C 1
ATOM 1430 O O . ASN A 1 176 ? -11.408 -13.974 11.654 1.00 98.12 176 ASN A O 1
ATOM 1434 N N . PHE A 1 177 ? -10.251 -15.857 11.968 1.00 97.38 177 PHE A N 1
ATOM 1435 C CA . PHE A 1 177 ? -10.041 -16.107 10.551 1.00 97.38 177 PHE A CA 1
ATOM 1436 C C . PHE A 1 177 ? -10.287 -17.570 10.215 1.00 97.38 177 PHE A C 1
ATOM 1438 O O . PHE A 1 177 ? -9.993 -18.474 10.994 1.00 97.38 177 PHE A O 1
ATOM 1445 N N . ARG A 1 178 ? -10.762 -17.809 8.995 1.00 96.25 178 ARG A N 1
ATOM 1446 C CA . ARG A 1 178 ? -10.810 -19.142 8.403 1.00 96.25 178 ARG A CA 1
ATOM 1447 C C . ARG A 1 178 ? -9.978 -19.177 7.135 1.00 96.25 178 ARG A C 1
ATOM 1449 O O . ARG A 1 178 ? -9.966 -18.237 6.339 1.00 96.25 178 ARG A O 1
ATOM 1456 N N . LYS A 1 179 ? -9.292 -20.295 6.955 1.00 96.56 179 LYS A N 1
ATOM 1457 C CA . LYS A 1 179 ? -8.490 -20.590 5.775 1.00 96.56 179 LYS A CA 1
ATOM 1458 C C . LYS A 1 179 ? -9.393 -20.904 4.581 1.00 96.56 179 LYS A C 1
ATOM 1460 O O . LYS A 1 179 ? -10.364 -21.643 4.727 1.00 96.56 179 LYS A O 1
ATOM 1465 N N . LEU A 1 180 ? -9.052 -20.353 3.423 1.00 94.88 180 LEU A N 1
ATOM 1466 C CA . LEU A 1 180 ? -9.705 -20.611 2.144 1.00 94.88 180 LEU A CA 1
ATOM 1467 C C . LEU A 1 180 ? -8.800 -21.509 1.281 1.00 94.88 180 LEU A C 1
ATOM 1469 O O . LEU A 1 180 ? -8.495 -22.637 1.674 1.00 94.88 180 LEU A O 1
ATOM 1473 N N . GLU A 1 181 ? -8.365 -21.035 0.116 1.00 94.25 181 GLU A N 1
ATOM 1474 C CA . GLU A 1 181 ? -7.628 -21.818 -0.876 1.00 94.25 181 GLU A CA 1
ATOM 1475 C C . GLU A 1 181 ? -6.133 -21.487 -0.910 1.00 94.25 181 GLU A C 1
ATOM 1477 O O . GLU A 1 181 ? -5.671 -20.510 -0.320 1.00 94.25 181 GLU A O 1
ATOM 1482 N N . LYS A 1 182 ? -5.347 -22.344 -1.573 1.00 95.31 182 LYS A N 1
ATOM 1483 C CA . LYS A 1 182 ? -3.928 -22.070 -1.814 1.00 95.31 182 LYS A CA 1
ATOM 1484 C C . LYS A 1 182 ? -3.808 -20.990 -2.890 1.00 95.31 182 LYS A C 1
ATOM 1486 O O . LYS A 1 182 ? -4.439 -21.093 -3.936 1.00 95.31 182 LYS A O 1
ATOM 1491 N N . ARG A 1 183 ? -2.962 -19.995 -2.651 1.00 94.62 183 ARG A N 1
ATOM 1492 C CA . ARG A 1 183 ? -2.649 -18.910 -3.579 1.00 94.62 183 ARG A CA 1
ATOM 1493 C C . ARG A 1 183 ? -1.405 -19.279 -4.367 1.00 94.62 183 ARG A C 1
ATOM 1495 O O . ARG A 1 183 ? -0.380 -19.637 -3.788 1.00 94.62 183 ARG A O 1
ATOM 1502 N N . LYS A 1 184 ? -1.499 -19.201 -5.688 1.00 95.19 184 LYS A N 1
ATOM 1503 C CA . LYS A 1 184 ? -0.338 -19.340 -6.568 1.00 95.19 184 LYS A CA 1
ATOM 1504 C C . LYS A 1 184 ? 0.432 -18.012 -6.628 1.00 95.19 184 LYS A C 1
ATOM 1506 O O . LYS A 1 184 ? -0.215 -16.963 -6.564 1.00 95.19 184 LYS A O 1
ATOM 1511 N N . PRO A 1 185 ? 1.770 -18.027 -6.715 1.00 96.50 185 PRO A N 1
ATOM 1512 C CA . PRO A 1 185 ? 2.534 -16.806 -6.932 1.00 96.50 185 PRO A CA 1
ATOM 1513 C C . PRO A 1 185 ? 2.178 -16.216 -8.299 1.00 96.50 185 PRO A C 1
ATOM 1515 O O . PRO A 1 185 ? 2.112 -16.951 -9.278 1.00 96.50 185 PRO A O 1
ATOM 1518 N N . ILE A 1 186 ? 1.954 -14.905 -8.364 1.00 97.81 186 ILE A N 1
ATOM 1519 C CA . ILE A 1 186 ? 1.724 -14.165 -9.606 1.00 97.81 186 ILE A CA 1
ATOM 1520 C C . ILE A 1 186 ? 2.764 -13.060 -9.776 1.00 97.81 186 ILE A C 1
ATOM 1522 O O . ILE A 1 186 ? 3.195 -12.457 -8.794 1.00 97.81 186 ILE A O 1
ATOM 1526 N N . PHE A 1 187 ? 3.179 -12.793 -11.011 1.00 98.00 187 PHE A N 1
ATOM 1527 C CA . PHE A 1 187 ? 4.216 -11.805 -11.327 1.00 98.00 187 PHE A CA 1
ATOM 1528 C C . PHE A 1 187 ? 4.171 -11.409 -12.810 1.00 98.00 187 PHE A C 1
ATOM 1530 O O . PHE A 1 187 ? 3.664 -12.176 -13.631 1.00 98.00 187 PHE A O 1
ATOM 1537 N N . PRO A 1 188 ? 4.696 -10.237 -13.204 1.00 98.00 188 PRO A N 1
ATOM 1538 C CA . PRO A 1 188 ? 4.754 -9.865 -14.616 1.00 98.00 188 PRO A CA 1
ATOM 1539 C C . PRO A 1 188 ? 5.735 -10.747 -15.401 1.00 98.00 188 PRO A C 1
ATOM 1541 O O . PRO A 1 188 ? 6.799 -11.099 -14.903 1.00 98.00 188 PRO A O 1
ATOM 1544 N N . SER A 1 189 ? 5.421 -11.062 -16.657 1.00 97.62 189 SER A N 1
ATOM 1545 C CA . SER A 1 189 ? 6.243 -11.911 -17.535 1.00 97.62 189 SER A CA 1
ATOM 1546 C C . SER A 1 189 ? 7.639 -11.345 -17.821 1.00 97.62 189 SER A C 1
ATOM 1548 O O . SER A 1 189 ? 8.581 -12.097 -18.067 1.00 97.62 189 SER A O 1
ATOM 1550 N N . SER A 1 190 ? 7.782 -10.022 -17.781 1.00 97.50 190 SER A N 1
ATOM 1551 C CA . SER A 1 190 ? 9.046 -9.298 -17.921 1.00 97.50 190 SER A CA 1
ATOM 1552 C C . SER A 1 190 ? 8.964 -7.955 -17.189 1.00 97.50 190 SER A C 1
ATOM 1554 O O . SER A 1 190 ? 7.850 -7.457 -17.004 1.00 97.50 190 SER A O 1
ATOM 1556 N N . PRO A 1 191 ? 10.099 -7.339 -16.805 1.00 98.06 191 PRO A N 1
ATOM 1557 C CA . PRO A 1 191 ? 10.100 -6.001 -16.229 1.00 98.06 191 PRO A CA 1
ATOM 1558 C C . PRO A 1 191 ? 9.383 -4.976 -17.113 1.00 98.06 191 PRO A C 1
ATOM 1560 O O . PRO A 1 191 ? 9.616 -4.922 -18.321 1.00 98.06 191 PRO A O 1
ATOM 1563 N N . PHE A 1 192 ? 8.568 -4.125 -16.500 1.00 98.62 192 PHE A N 1
ATOM 1564 C CA . PHE A 1 192 ? 8.010 -2.945 -17.151 1.00 98.62 192 PHE A CA 1
ATOM 1565 C C . PHE A 1 192 ? 7.847 -1.811 -16.145 1.00 98.62 192 PHE A C 1
ATOM 1567 O O . PHE A 1 192 ? 7.752 -2.049 -14.941 1.00 98.62 192 PHE A O 1
ATOM 1574 N N . ALA A 1 193 ? 7.793 -0.579 -16.637 1.00 98.50 193 ALA A N 1
ATOM 1575 C CA . ALA A 1 193 ? 7.448 0.579 -15.835 1.00 98.50 193 ALA A CA 1
ATOM 1576 C C . ALA A 1 193 ? 6.275 1.345 -16.430 1.00 98.50 193 ALA A C 1
ATOM 1578 O O . ALA A 1 193 ? 6.085 1.374 -17.643 1.00 98.50 193 ALA A O 1
ATOM 1579 N N . MET A 1 194 ? 5.533 2.003 -15.552 1.00 98.31 194 MET A N 1
ATOM 1580 C CA . MET A 1 194 ? 4.696 3.138 -15.901 1.00 98.31 194 MET A CA 1
ATOM 1581 C C . MET A 1 194 ? 5.409 4.392 -15.417 1.00 98.31 194 MET A C 1
ATOM 1583 O O . MET A 1 194 ? 5.734 4.504 -14.232 1.00 98.31 194 MET A O 1
ATOM 1587 N N . GLU A 1 195 ? 5.706 5.295 -16.344 1.00 97.81 195 GLU A N 1
ATOM 1588 C CA . GLU A 1 195 ? 6.363 6.570 -16.073 1.00 97.81 195 GLU A CA 1
ATOM 1589 C C . GLU A 1 195 ? 5.372 7.705 -16.326 1.00 97.81 195 GLU A C 1
ATOM 1591 O O . GLU A 1 195 ? 4.772 7.786 -17.396 1.00 97.81 195 GLU A O 1
ATOM 1596 N N . TRP A 1 196 ? 5.196 8.574 -15.335 1.00 96.69 196 TRP A N 1
ATOM 1597 C CA . TRP A 1 196 ? 4.427 9.811 -15.452 1.00 96.69 196 TRP A CA 1
ATOM 1598 C C . TRP A 1 196 ? 5.397 10.990 -15.546 1.00 96.69 196 TRP A C 1
ATOM 1600 O O . TRP A 1 196 ? 6.589 10.847 -15.280 1.00 96.69 196 TRP A O 1
ATOM 1610 N N . GLU A 1 197 ? 4.882 12.192 -15.821 1.00 93.69 197 GLU A N 1
ATOM 1611 C CA . GLU A 1 197 ? 5.687 13.427 -15.802 1.00 93.69 197 GLU A CA 1
ATOM 1612 C C . GLU A 1 197 ? 6.523 13.560 -14.513 1.00 93.69 197 GLU A C 1
ATOM 1614 O O . GLU A 1 197 ? 7.669 14.010 -14.530 1.00 93.69 197 GLU A O 1
ATOM 1619 N N . LYS A 1 198 ? 5.949 13.138 -13.379 1.00 91.75 198 LYS A N 1
ATOM 1620 C CA . LYS A 1 198 ? 6.616 13.111 -12.077 1.00 91.75 198 LYS A CA 1
ATOM 1621 C C . LYS A 1 198 ? 6.446 11.756 -11.422 1.00 91.75 198 LYS A C 1
ATOM 1623 O O . LYS A 1 198 ? 5.400 11.492 -10.836 1.00 91.75 198 LYS A O 1
ATOM 1628 N N . GLY A 1 199 ? 7.502 10.955 -11.444 1.00 96.12 199 GLY A N 1
ATOM 1629 C CA . GLY A 1 199 ? 7.537 9.671 -10.756 1.00 96.12 199 GLY A CA 1
ATOM 1630 C C . GLY A 1 199 ? 7.186 8.487 -11.648 1.00 96.12 199 GLY A C 1
ATOM 1631 O O . GLY A 1 199 ? 6.791 8.639 -12.801 1.00 96.12 199 GLY A O 1
ATOM 1632 N N . TYR A 1 200 ? 7.367 7.291 -11.104 1.00 98.19 200 TYR A N 1
ATOM 1633 C CA . TYR A 1 200 ? 7.184 6.037 -11.827 1.00 98.19 200 TYR A CA 1
ATOM 1634 C C . TYR A 1 200 ? 6.939 4.869 -10.872 1.00 98.19 200 TYR A C 1
ATOM 1636 O O . TYR A 1 200 ? 7.235 4.939 -9.674 1.00 98.19 200 TYR A O 1
ATOM 1644 N N . CYS A 1 201 ? 6.448 3.772 -11.441 1.00 98.69 201 CYS A N 1
ATOM 1645 C CA . CYS A 1 201 ? 6.364 2.463 -10.810 1.00 98.69 201 CYS A CA 1
ATOM 1646 C C . CYS A 1 201 ? 6.904 1.414 -11.781 1.00 98.69 201 CYS A C 1
ATOM 1648 O O . CYS A 1 201 ? 6.447 1.341 -12.917 1.00 98.69 201 CYS A O 1
ATOM 1650 N N . ILE A 1 202 ? 7.865 0.609 -11.334 1.00 98.75 202 ILE A N 1
ATOM 1651 C CA . ILE A 1 202 ? 8.430 -0.523 -12.071 1.00 98.75 202 ILE A CA 1
ATOM 1652 C C . ILE A 1 202 ? 7.958 -1.803 -11.391 1.00 98.75 202 ILE A C 1
ATOM 1654 O O . ILE A 1 202 ? 8.132 -1.943 -10.179 1.00 98.75 202 ILE A O 1
ATOM 1658 N N . LEU A 1 203 ? 7.403 -2.733 -12.163 1.00 98.62 203 LEU A N 1
ATOM 1659 C CA . LEU A 1 203 ? 7.130 -4.095 -11.719 1.00 98.62 203 LEU A CA 1
ATOM 1660 C C . LEU A 1 203 ? 8.112 -5.049 -12.376 1.00 98.62 203 LEU A C 1
ATOM 1662 O O . LEU A 1 203 ? 8.351 -4.987 -13.582 1.00 98.62 203 LEU A O 1
ATOM 1666 N N . GLU A 1 204 ? 8.670 -5.947 -11.577 1.00 97.81 204 GLU A N 1
ATOM 1667 C CA . GLU A 1 204 ? 9.703 -6.876 -12.011 1.00 97.81 204 GLU A CA 1
ATOM 1668 C C . GLU A 1 204 ? 9.367 -8.285 -11.511 1.00 97.81 204 GLU A C 1
ATOM 1670 O O . GLU A 1 204 ? 8.984 -8.432 -10.345 1.00 97.81 204 GLU A O 1
ATOM 1675 N N . PRO A 1 205 ? 9.529 -9.329 -12.347 1.00 96.94 205 PRO A N 1
ATOM 1676 C CA . PRO A 1 205 ? 9.447 -10.701 -11.868 1.00 96.94 205 PRO A CA 1
ATOM 1677 C C . PRO A 1 205 ? 10.548 -10.985 -10.838 1.00 96.94 205 PRO A C 1
ATOM 1679 O O . PRO A 1 205 ? 11.562 -10.277 -10.791 1.00 96.94 205 PRO A O 1
ATOM 1682 N N . PRO A 1 206 ? 10.409 -12.056 -10.043 1.00 94.62 206 PRO A N 1
ATOM 1683 C CA . PRO A 1 206 ? 11.499 -12.520 -9.200 1.00 94.62 206 PRO A CA 1
ATOM 1684 C C . PRO A 1 206 ? 12.776 -12.790 -10.005 1.00 94.62 206 PRO A C 1
ATOM 1686 O O . PRO A 1 206 ? 12.752 -13.446 -11.045 1.00 94.62 206 PRO A O 1
ATOM 1689 N N . THR A 1 207 ? 13.913 -12.286 -9.521 1.00 85.81 207 THR A N 1
ATOM 1690 C CA . THR A 1 207 ? 15.187 -12.348 -10.266 1.00 85.81 207 THR A CA 1
ATOM 1691 C C . THR A 1 207 ? 15.963 -13.647 -10.057 1.00 85.81 207 THR A C 1
ATOM 1693 O O . THR A 1 207 ? 16.867 -13.967 -10.827 1.00 85.81 207 THR A O 1
ATOM 1696 N N . ASN A 1 208 ? 15.654 -14.392 -8.997 1.00 82.19 208 ASN A N 1
ATOM 1697 C CA . ASN A 1 208 ? 16.357 -15.608 -8.616 1.00 82.19 208 ASN A CA 1
ATOM 1698 C C . ASN A 1 208 ? 15.450 -16.504 -7.754 1.00 82.19 208 ASN A C 1
ATOM 1700 O O . ASN A 1 208 ? 14.368 -16.102 -7.336 1.00 82.19 208 ASN A O 1
ATOM 1704 N N . SER A 1 209 ? 15.899 -17.729 -7.472 1.00 76.50 209 SER A N 1
ATOM 1705 C CA . SER A 1 209 ? 15.119 -18.696 -6.692 1.00 76.50 209 SER A CA 1
ATOM 1706 C C . SER A 1 209 ? 14.922 -18.303 -5.225 1.00 76.50 209 SER A C 1
ATOM 1708 O O . SER A 1 209 ? 13.976 -18.785 -4.613 1.00 76.50 209 SER A O 1
ATOM 1710 N N . LYS A 1 210 ? 15.791 -17.463 -4.644 1.00 73.25 210 LYS A N 1
ATOM 1711 C CA . LYS A 1 210 ? 15.645 -17.005 -3.252 1.00 73.25 210 LYS A CA 1
ATOM 1712 C C . LYS A 1 210 ? 14.504 -16.000 -3.120 1.00 73.25 210 LYS A C 1
ATOM 1714 O O . LYS A 1 210 ? 13.695 -16.141 -2.219 1.00 73.25 210 LYS A O 1
ATOM 1719 N N . ASP A 1 211 ? 14.393 -15.088 -4.080 1.00 76.69 211 ASP A N 1
ATOM 1720 C CA . ASP A 1 211 ? 13.352 -14.053 -4.105 1.00 76.69 211 ASP A CA 1
ATOM 1721 C C . ASP A 1 211 ? 12.068 -14.539 -4.800 1.00 76.69 211 ASP A C 1
ATOM 1723 O O . ASP A 1 211 ? 11.108 -13.784 -4.932 1.00 76.69 211 ASP A O 1
ATOM 1727 N N . SER A 1 212 ? 12.051 -15.793 -5.279 1.00 84.50 212 SER A N 1
ATOM 1728 C CA . SER A 1 212 ? 10.951 -16.362 -6.077 1.00 84.50 212 SER A CA 1
ATOM 1729 C C . SER A 1 212 ? 9.598 -16.351 -5.376 1.00 84.50 212 SER A C 1
ATOM 1731 O O . SER A 1 212 ? 8.570 -16.426 -6.045 1.00 84.50 212 SER A O 1
ATOM 1733 N N . ASP A 1 213 ? 9.613 -16.209 -4.053 1.00 89.25 213 ASP A N 1
ATOM 1734 C CA . ASP A 1 213 ? 8.432 -16.236 -3.209 1.00 89.25 213 ASP A CA 1
ATOM 1735 C C . ASP A 1 213 ? 8.188 -14.930 -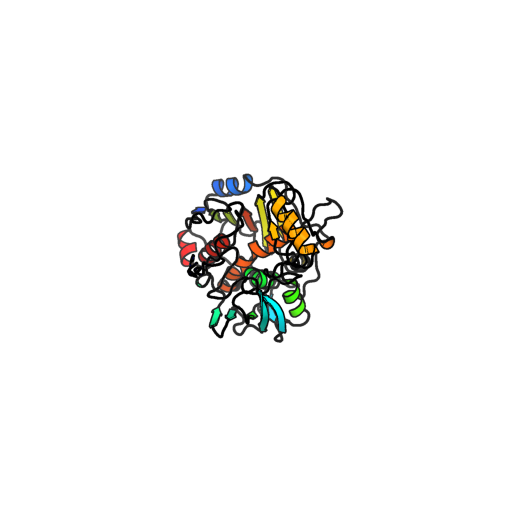2.436 1.00 89.25 213 ASP A C 1
ATOM 1737 O O . ASP A 1 213 ? 7.281 -14.851 -1.608 1.00 89.25 213 ASP A O 1
ATOM 1741 N N . GLU A 1 214 ? 8.978 -13.887 -2.694 1.00 94.62 214 GLU A N 1
ATOM 1742 C CA . GLU A 1 214 ? 8.941 -12.639 -1.929 1.00 94.62 214 GLU A CA 1
ATOM 1743 C C . GLU A 1 214 ? 8.313 -11.487 -2.718 1.00 94.62 214 GLU A C 1
ATOM 1745 O O . GLU A 1 214 ? 8.456 -11.398 -3.935 1.00 94.62 214 GLU A O 1
ATOM 1750 N N . LEU A 1 215 ? 7.650 -10.568 -2.008 1.00 97.62 215 LEU A N 1
ATOM 1751 C CA . LEU A 1 215 ? 7.300 -9.243 -2.516 1.00 97.62 215 LEU A CA 1
ATOM 1752 C C . LEU A 1 215 ? 8.290 -8.229 -1.946 1.00 97.62 215 LEU A C 1
ATOM 1754 O O . LEU A 1 215 ? 8.274 -7.944 -0.751 1.00 97.62 215 LEU A O 1
ATOM 1758 N N . ILE A 1 216 ? 9.137 -7.669 -2.803 1.00 97.75 216 ILE A N 1
ATOM 1759 C CA . ILE A 1 216 ? 10.106 -6.639 -2.432 1.00 97.75 216 ILE A CA 1
ATOM 1760 C C . ILE A 1 216 ? 9.540 -5.275 -2.819 1.00 97.75 216 ILE A C 1
ATOM 1762 O O . ILE A 1 216 ? 9.341 -4.992 -4.001 1.00 97.75 216 ILE A O 1
ATOM 1766 N N . LEU A 1 217 ? 9.327 -4.407 -1.835 1.00 98.56 217 LEU A N 1
ATOM 1767 C CA . LEU A 1 217 ? 8.978 -3.008 -2.060 1.00 98.56 217 LEU A CA 1
ATOM 1768 C C . LEU A 1 217 ? 10.260 -2.181 -1.990 1.00 98.56 217 LEU A C 1
ATOM 1770 O O . LEU A 1 217 ? 10.995 -2.252 -1.006 1.00 98.56 217 LEU A O 1
ATOM 1774 N N . ASP A 1 218 ? 10.542 -1.411 -3.034 1.00 98.31 218 ASP A N 1
ATOM 1775 C CA . ASP A 1 218 ? 11.697 -0.521 -3.110 1.00 98.31 218 ASP A CA 1
ATOM 1776 C C . ASP A 1 218 ? 11.219 0.891 -3.464 1.00 98.31 218 ASP A C 1
ATOM 1778 O O . ASP A 1 218 ? 11.064 1.261 -4.629 1.00 98.31 218 ASP A O 1
ATOM 1782 N N . HIS A 1 219 ? 10.945 1.677 -2.432 1.00 98.50 219 HIS A N 1
ATOM 1783 C CA . HIS A 1 219 ? 10.231 2.940 -2.529 1.00 98.50 219 HIS A CA 1
ATOM 1784 C C . HIS A 1 219 ? 11.155 4.124 -2.237 1.00 98.50 219 HIS A C 1
ATOM 1786 O O . HIS A 1 219 ? 12.015 4.054 -1.360 1.00 98.50 219 HIS A O 1
ATOM 1792 N N . GLN A 1 220 ? 11.008 5.220 -2.981 1.00 98.06 220 GLN A N 1
ATOM 1793 C CA . GLN A 1 220 ? 11.694 6.477 -2.701 1.00 98.06 220 GLN A CA 1
ATOM 1794 C C . GLN A 1 220 ? 10.724 7.657 -2.698 1.00 98.06 220 GLN A C 1
ATOM 1796 O O . GLN A 1 220 ? 9.969 7.872 -3.650 1.00 98.06 220 GLN A O 1
ATOM 1801 N N . VAL A 1 221 ? 10.862 8.479 -1.663 1.00 95.19 221 VAL A N 1
ATOM 1802 C CA . VAL A 1 221 ? 10.206 9.776 -1.520 1.00 95.19 221 VAL A CA 1
ATOM 1803 C C . VAL A 1 221 ? 11.205 10.914 -1.695 1.00 95.19 221 VAL A C 1
ATOM 1805 O O . VAL A 1 221 ? 12.415 10.734 -1.551 1.00 95.19 221 VAL A O 1
ATOM 1808 N N . SER A 1 222 ? 10.693 12.106 -1.997 1.00 94.88 222 SER A N 1
ATOM 1809 C CA . SER A 1 222 ? 11.493 13.327 -2.056 1.00 94.88 222 SER A CA 1
ATOM 1810 C C . SER A 1 222 ? 10.710 14.483 -1.444 1.00 94.88 222 SER A C 1
ATOM 1812 O O . SER A 1 222 ? 9.860 15.087 -2.097 1.00 94.88 222 SER A O 1
ATOM 1814 N N . TYR A 1 223 ? 10.981 14.756 -0.168 1.00 93.62 223 TYR A N 1
ATOM 1815 C CA . TYR A 1 223 ? 10.396 15.870 0.577 1.00 93.62 223 TYR A CA 1
ATOM 1816 C C . TYR A 1 223 ? 11.455 16.943 0.857 1.00 93.62 223 TYR A C 1
ATOM 1818 O O . TYR A 1 223 ? 12.643 16.620 0.955 1.00 93.62 223 TYR A O 1
ATOM 1826 N N . PRO A 1 224 ? 11.061 18.221 1.003 1.00 92.06 224 PRO A N 1
ATOM 1827 C CA . PRO A 1 224 ? 11.981 19.266 1.435 1.00 92.06 224 PRO A CA 1
ATOM 1828 C C . PRO A 1 224 ? 12.575 18.978 2.823 1.00 92.06 224 PRO A C 1
ATOM 1830 O O . PRO A 1 224 ? 11.916 18.402 3.688 1.00 92.06 224 PRO A O 1
ATOM 1833 N N . GLY A 1 225 ? 13.808 19.438 3.046 1.00 92.19 225 GLY A N 1
ATOM 1834 C CA . GLY A 1 225 ? 14.477 19.362 4.346 1.00 92.19 225 GLY A CA 1
ATOM 1835 C C . GLY A 1 225 ? 15.085 17.996 4.681 1.00 92.19 225 GLY A C 1
ATOM 1836 O O . GLY A 1 225 ? 15.505 17.250 3.797 1.00 92.19 225 GLY A O 1
ATOM 1837 N N . THR A 1 226 ? 15.197 17.706 5.976 1.00 91.12 226 THR A N 1
ATOM 1838 C CA . THR A 1 226 ? 15.930 16.558 6.536 1.00 91.12 226 THR A CA 1
ATOM 1839 C C . THR A 1 226 ? 15.082 15.618 7.386 1.00 91.12 226 THR A C 1
ATOM 1841 O O . THR A 1 226 ? 15.561 14.536 7.711 1.00 91.12 226 THR A O 1
ATOM 1844 N N . SER A 1 227 ? 13.854 15.995 7.756 1.00 92.38 227 SER A N 1
ATOM 1845 C CA . SER A 1 227 ? 12.953 15.120 8.528 1.00 92.38 227 SER A CA 1
ATOM 1846 C C . SER A 1 227 ? 12.643 13.811 7.790 1.00 92.38 227 SER A C 1
ATOM 1848 O O . SER A 1 227 ? 12.664 12.738 8.388 1.00 92.38 227 SER A O 1
ATOM 1850 N N . V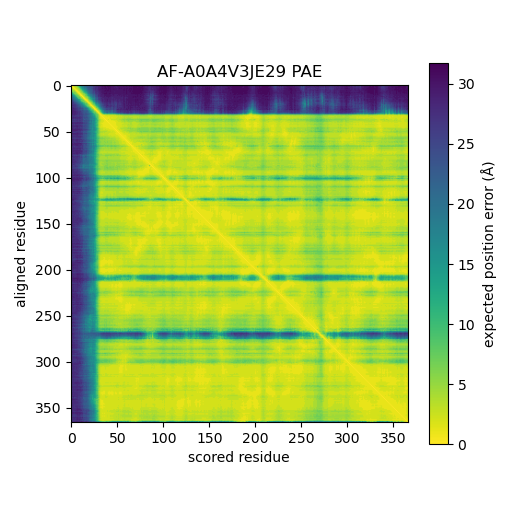AL A 1 228 ? 12.410 13.919 6.479 1.00 92.50 228 VAL A N 1
ATOM 1851 C CA . VAL A 1 228 ? 12.235 12.811 5.532 1.00 92.50 228 VAL A CA 1
ATOM 1852 C C . VAL A 1 228 ? 13.255 12.927 4.405 1.00 92.50 228 VAL A C 1
ATOM 1854 O O . VAL A 1 228 ? 13.953 11.962 4.098 1.00 92.50 228 VAL A O 1
ATOM 1857 N N . GLY A 1 229 ? 13.373 14.114 3.800 1.00 92.56 229 GLY A N 1
ATOM 1858 C CA . GLY A 1 229 ? 14.330 14.386 2.731 1.00 92.56 229 GLY A CA 1
ATOM 1859 C C . GLY A 1 229 ? 14.155 13.479 1.508 1.00 92.56 229 GLY A C 1
ATOM 1860 O O . GLY A 1 229 ? 13.052 13.043 1.165 1.00 92.56 229 GLY A O 1
ATOM 1861 N N . ASN A 1 230 ? 15.273 13.180 0.846 1.00 95.06 230 ASN A N 1
ATOM 1862 C CA . ASN A 1 230 ? 15.340 12.234 -0.267 1.00 95.06 230 ASN A CA 1
ATOM 1863 C C . ASN A 1 230 ? 15.647 10.816 0.244 1.00 95.06 230 ASN A C 1
ATOM 1865 O O . ASN A 1 230 ? 16.777 10.333 0.129 1.00 95.06 230 ASN A O 1
ATOM 1869 N N . SER A 1 231 ? 14.646 10.179 0.848 1.00 96.00 231 SER A N 1
ATOM 1870 C CA . SER A 1 231 ? 14.780 8.868 1.487 1.00 96.00 231 SER A CA 1
ATOM 1871 C C . SER A 1 231 ? 14.316 7.732 0.584 1.00 96.00 231 SER A C 1
ATOM 1873 O O . SER A 1 231 ? 13.261 7.806 -0.044 1.00 96.00 231 SER A O 1
ATOM 1875 N N . ARG A 1 232 ? 15.095 6.648 0.563 1.00 97.56 232 ARG A N 1
ATOM 1876 C CA . ARG A 1 232 ? 14.778 5.398 -0.130 1.00 97.56 232 ARG A CA 1
ATOM 1877 C C . ARG A 1 232 ? 14.751 4.255 0.872 1.00 97.56 232 ARG A C 1
ATOM 1879 O O . ARG A 1 232 ? 15.708 4.093 1.622 1.00 97.56 232 ARG A O 1
ATOM 1886 N N . ILE A 1 233 ? 13.694 3.454 0.848 1.00 98.00 233 ILE A N 1
ATOM 1887 C CA . ILE A 1 233 ? 13.525 2.274 1.693 1.00 98.00 233 ILE A CA 1
ATOM 1888 C C . ILE A 1 233 ? 13.314 1.025 0.840 1.00 98.00 233 ILE A C 1
ATOM 1890 O O . ILE A 1 233 ? 12.580 1.058 -0.148 1.00 98.00 233 ILE A O 1
ATOM 1894 N N . GLN A 1 234 ? 13.947 -0.076 1.238 1.00 97.69 234 GLN A N 1
ATOM 1895 C CA . GLN A 1 234 ? 13.702 -1.402 0.688 1.00 97.69 234 GLN A CA 1
ATOM 1896 C C . GLN A 1 234 ? 13.242 -2.356 1.793 1.00 97.69 234 GLN A C 1
ATOM 1898 O O . GLN A 1 234 ? 13.843 -2.414 2.868 1.00 97.69 234 GLN A O 1
ATOM 1903 N N . VAL A 1 235 ? 12.181 -3.117 1.523 1.00 97.25 235 VAL A N 1
ATOM 1904 C CA . VAL A 1 235 ? 11.603 -4.079 2.467 1.00 97.25 235 VAL A CA 1
ATOM 1905 C C . VAL A 1 235 ? 11.064 -5.312 1.743 1.00 97.25 235 VAL A C 1
ATOM 1907 O O . VAL A 1 235 ? 10.443 -5.196 0.686 1.00 97.25 235 VAL A O 1
ATOM 1910 N N . THR A 1 236 ? 11.248 -6.492 2.338 1.00 96.50 236 THR A N 1
ATOM 1911 C CA . THR A 1 236 ? 10.448 -7.676 1.998 1.00 96.50 236 THR A CA 1
ATOM 1912 C C . THR A 1 236 ? 9.104 -7.566 2.715 1.00 96.50 236 THR A C 1
ATOM 1914 O O . THR A 1 236 ? 9.004 -7.691 3.940 1.00 96.50 236 THR A O 1
ATOM 1917 N N . PHE A 1 237 ? 8.054 -7.280 1.954 1.00 97.44 237 PHE A N 1
ATOM 1918 C CA . PHE A 1 237 ? 6.707 -7.114 2.475 1.00 97.44 237 PHE A CA 1
ATOM 1919 C C . PHE A 1 237 ? 6.063 -8.464 2.788 1.00 97.44 237 PHE A C 1
ATOM 1921 O O . PHE A 1 237 ? 6.226 -9.453 2.069 1.00 97.44 237 PHE A O 1
ATOM 1928 N N . GLY A 1 238 ? 5.311 -8.503 3.880 1.00 96.31 238 GLY A N 1
ATOM 1929 C CA . GLY A 1 238 ? 4.444 -9.616 4.230 1.00 96.31 238 GLY A CA 1
ATOM 1930 C C . GLY A 1 238 ? 3.916 -9.499 5.655 1.00 96.31 238 GLY A C 1
ATOM 1931 O O . GLY A 1 238 ? 4.081 -8.449 6.276 1.00 96.31 238 GLY A O 1
ATOM 1932 N N . PRO A 1 239 ? 3.285 -10.557 6.191 1.00 97.69 239 PRO A N 1
ATOM 1933 C CA . PRO A 1 239 ? 2.579 -10.496 7.458 1.00 97.69 239 PRO A CA 1
ATOM 1934 C C . PRO A 1 239 ? 3.426 -9.992 8.625 1.00 97.69 239 PRO A C 1
ATOM 1936 O O . PRO A 1 239 ? 2.961 -9.157 9.393 1.00 97.69 239 PRO A O 1
ATOM 1939 N N . GLU A 1 240 ? 4.660 -10.471 8.770 1.00 97.44 240 GLU A N 1
ATOM 1940 C CA . GLU A 1 240 ? 5.531 -10.138 9.899 1.00 97.44 240 GLU A CA 1
ATOM 1941 C C . GLU A 1 240 ? 5.938 -8.663 9.881 1.00 97.44 240 GLU A C 1
ATOM 1943 O O . GLU A 1 240 ? 5.786 -7.975 10.892 1.00 97.44 240 GLU A O 1
ATOM 1948 N N . THR A 1 241 ? 6.392 -8.155 8.730 1.00 97.12 241 THR A N 1
ATOM 1949 C CA . THR A 1 241 ? 6.774 -6.746 8.577 1.00 97.12 241 THR A CA 1
ATOM 1950 C C . THR A 1 241 ? 5.549 -5.839 8.669 1.00 97.12 241 THR A C 1
ATOM 1952 O O . THR A 1 241 ? 5.552 -4.903 9.464 1.00 97.12 241 THR A O 1
ATOM 1955 N N . PHE A 1 242 ? 4.453 -6.165 7.977 1.00 98.19 242 PHE A N 1
ATOM 1956 C CA . PHE A 1 242 ? 3.212 -5.392 8.062 1.00 98.19 242 PHE A CA 1
ATOM 1957 C C . PHE A 1 242 ? 2.635 -5.379 9.481 1.00 98.19 242 PHE A C 1
ATOM 1959 O O . PHE A 1 242 ? 2.299 -4.319 9.982 1.00 98.19 242 PHE A O 1
ATOM 1966 N N . SER A 1 243 ? 2.582 -6.510 10.193 1.00 97.94 243 SER A N 1
ATOM 1967 C CA . SER A 1 243 ? 2.071 -6.541 11.577 1.00 97.94 243 SER A CA 1
ATOM 1968 C C . SER A 1 243 ? 2.862 -5.648 12.533 1.00 97.94 243 SER A C 1
ATOM 1970 O O . SER A 1 243 ? 2.306 -5.156 13.513 1.00 97.94 243 SER A O 1
ATOM 1972 N N . TYR A 1 244 ? 4.143 -5.404 12.245 1.00 97.69 244 TYR A N 1
ATOM 1973 C CA . TYR A 1 244 ? 4.926 -4.445 13.002 1.00 97.69 244 TYR A CA 1
ATOM 1974 C C . TYR A 1 244 ? 4.472 -3.014 12.733 1.00 97.69 244 TYR A C 1
ATOM 1976 O O . TYR A 1 244 ? 4.257 -2.271 13.689 1.00 97.69 244 TYR A O 1
ATOM 1984 N N . PHE A 1 245 ? 4.358 -2.627 11.460 1.00 97.38 245 PHE A N 1
ATOM 1985 C CA . PHE A 1 245 ? 4.147 -1.234 11.074 1.00 97.38 245 PHE A CA 1
ATOM 1986 C C . PHE A 1 245 ? 2.717 -0.874 10.671 1.00 97.38 245 PHE A C 1
ATOM 1988 O O . PHE A 1 245 ? 2.491 0.270 10.302 1.00 97.38 245 PHE A O 1
ATOM 1995 N N . CYS A 1 246 ? 1.749 -1.787 10.759 1.00 97.25 246 CYS A N 1
ATOM 1996 C CA . CYS A 1 246 ? 0.347 -1.528 10.414 1.00 97.25 246 CYS A CA 1
ATOM 1997 C C . CYS A 1 246 ? -0.270 -0.396 11.247 1.00 97.25 246 CYS A C 1
ATOM 1999 O O . CYS A 1 246 ? -1.267 0.190 10.849 1.00 97.25 246 CYS A O 1
ATOM 2001 N N . ASP A 1 247 ? 0.338 -0.039 12.380 1.00 96.31 247 ASP A N 1
ATOM 2002 C CA . ASP A 1 247 ? -0.056 1.119 13.170 1.00 96.31 247 ASP A CA 1
ATOM 2003 C C . ASP A 1 247 ? 0.629 2.430 12.753 1.00 96.31 247 ASP A C 1
ATOM 2005 O O . ASP A 1 247 ? 0.360 3.451 13.379 1.00 96.31 247 ASP A O 1
ATOM 2009 N N . ALA A 1 248 ? 1.502 2.451 11.737 1.00 97.25 248 ALA A N 1
ATOM 2010 C CA . ALA A 1 248 ? 2.176 3.655 11.244 1.00 97.25 248 ALA A CA 1
ATOM 2011 C C . ALA A 1 248 ? 1.161 4.660 10.680 1.00 97.25 248 ALA A C 1
ATOM 2013 O O . ALA A 1 248 ? 0.389 4.356 9.771 1.00 97.25 248 ALA A O 1
ATOM 2014 N N . ARG A 1 249 ? 1.155 5.865 11.251 1.00 95.00 249 ARG A N 1
ATOM 2015 C CA . ARG A 1 249 ? 0.085 6.849 11.059 1.00 95.00 249 ARG A CA 1
ATOM 2016 C C . ARG A 1 249 ? 0.223 7.621 9.759 1.00 95.00 249 ARG A C 1
ATOM 2018 O O . ARG A 1 249 ? 1.337 7.962 9.360 1.00 95.00 249 ARG A O 1
ATOM 2025 N N . THR A 1 250 ? -0.926 8.014 9.211 1.00 91.31 250 THR A N 1
ATOM 2026 C CA . THR A 1 250 ? -0.999 8.962 8.099 1.00 91.31 250 THR A CA 1
ATOM 2027 C C . THR A 1 250 ? -0.211 10.220 8.391 1.00 91.31 250 THR A C 1
ATOM 2029 O O . THR A 1 250 ? -0.224 10.751 9.504 1.00 91.31 250 THR A O 1
ATOM 2032 N N . THR A 1 251 ? 0.500 10.697 7.379 1.00 91.50 251 THR A N 1
ATOM 2033 C CA . THR A 1 251 ? 1.461 11.780 7.532 1.00 91.50 251 THR A CA 1
ATOM 2034 C C . THR A 1 251 ? 0.832 13.116 7.142 1.00 91.50 251 THR A C 1
ATOM 2036 O O . THR A 1 251 ? 0.032 13.228 6.214 1.00 91.50 251 THR A O 1
ATOM 2039 N N . ALA A 1 252 ? 1.182 14.172 7.871 1.00 90.62 252 ALA A N 1
ATOM 2040 C CA . ALA A 1 252 ? 0.786 15.537 7.563 1.00 90.62 252 ALA A CA 1
ATOM 2041 C C . ALA A 1 252 ? 2.031 16.411 7.462 1.00 90.62 252 ALA A C 1
ATOM 2043 O O . ALA A 1 252 ? 2.388 17.119 8.404 1.00 90.62 252 ALA A O 1
ATOM 2044 N N . PHE A 1 253 ? 2.681 16.365 6.299 1.00 91.44 253 PHE A N 1
ATOM 2045 C CA . PHE A 1 253 ? 3.787 17.267 5.998 1.00 91.44 253 PHE A CA 1
ATOM 2046 C C . PHE A 1 253 ? 3.265 18.699 5.809 1.00 91.44 253 PHE A C 1
ATOM 2048 O O . PHE A 1 253 ? 2.296 18.951 5.077 1.00 91.44 253 PHE A O 1
ATOM 2055 N N . ARG A 1 254 ? 3.886 19.649 6.502 1.00 91.44 254 ARG A N 1
ATOM 2056 C CA . ARG A 1 254 ? 3.517 21.069 6.504 1.00 91.44 254 ARG A CA 1
ATOM 2057 C C . ARG A 1 254 ? 4.769 21.929 6.447 1.00 91.44 254 ARG A C 1
ATOM 2059 O O . ARG A 1 254 ? 5.864 21.465 6.726 1.00 91.44 254 ARG A O 1
ATOM 2066 N N . THR A 1 255 ? 4.589 23.205 6.134 1.00 91.75 255 THR A N 1
ATOM 2067 C CA . THR A 1 255 ? 5.655 24.183 6.371 1.00 91.75 255 THR A CA 1
ATOM 2068 C C . THR A 1 255 ? 5.918 24.304 7.860 1.00 91.75 255 THR A C 1
ATOM 2070 O O . THR A 1 255 ? 4.975 24.210 8.650 1.00 91.75 255 THR A O 1
ATOM 2073 N N . LYS A 1 256 ? 7.153 24.606 8.257 1.00 92.81 256 LYS A N 1
ATOM 2074 C CA . LYS A 1 256 ? 7.491 24.827 9.669 1.00 92.81 256 LYS A CA 1
ATOM 2075 C C . LYS A 1 256 ? 6.511 25.730 10.444 1.00 92.81 256 LYS A C 1
ATOM 2077 O O . LYS A 1 256 ? 5.997 25.277 11.467 1.00 92.81 256 LYS A O 1
ATOM 2082 N N . PRO A 1 257 ? 6.138 26.946 9.983 1.00 93.00 257 PRO A N 1
ATOM 2083 C CA . PRO A 1 257 ? 5.197 27.786 10.732 1.00 93.00 257 PRO A CA 1
ATOM 2084 C C . PRO A 1 257 ? 3.802 27.161 10.878 1.00 93.00 257 PRO A C 1
ATOM 2086 O O . PRO A 1 257 ? 3.131 27.349 11.895 1.00 93.00 257 PRO A O 1
ATOM 2089 N N . GLU A 1 258 ? 3.339 26.424 9.864 1.00 90.38 258 GLU A N 1
ATOM 2090 C CA . GLU A 1 258 ? 2.065 25.713 9.934 1.00 90.38 258 GLU A CA 1
ATOM 2091 C C . GLU A 1 258 ? 2.160 24.522 10.883 1.00 90.38 258 GLU A C 1
ATOM 2093 O O . GLU A 1 258 ? 1.299 24.386 11.747 1.00 90.38 258 GLU A O 1
ATOM 2098 N N . ALA A 1 259 ? 3.204 23.700 10.773 1.00 91.19 259 ALA A N 1
ATOM 2099 C CA . ALA A 1 259 ? 3.417 22.546 11.634 1.00 91.19 259 ALA A CA 1
ATOM 2100 C C . ALA A 1 259 ? 3.485 22.956 13.109 1.00 91.19 259 ALA A C 1
ATOM 2102 O O . ALA A 1 259 ? 2.772 22.391 13.933 1.00 91.19 259 ALA A O 1
ATOM 2103 N N . GLU A 1 260 ? 4.239 24.006 13.446 1.00 92.12 260 GLU A N 1
ATOM 2104 C CA . GLU A 1 260 ? 4.307 24.530 14.814 1.00 92.12 260 GLU A CA 1
ATOM 2105 C C . GLU A 1 260 ? 2.934 24.979 15.317 1.00 92.12 260 GLU A C 1
ATOM 2107 O O . GLU A 1 260 ? 2.528 24.622 16.425 1.00 92.12 260 GLU A O 1
ATOM 2112 N N . LYS A 1 261 ? 2.178 25.711 14.492 1.00 89.69 261 LYS A N 1
ATOM 2113 C CA . LYS A 1 261 ? 0.819 26.139 14.836 1.00 89.69 261 LYS A CA 1
ATOM 2114 C C . LYS A 1 261 ? -0.111 24.943 15.058 1.00 89.69 261 LYS A C 1
ATOM 2116 O O . LYS A 1 261 ? -0.831 24.915 16.054 1.00 89.69 261 LYS A O 1
ATOM 2121 N N . PHE A 1 262 ? -0.107 23.969 14.150 1.00 86.62 262 PHE A N 1
ATOM 2122 C CA . PHE A 1 262 ? -0.922 22.757 14.249 1.00 86.62 262 PHE A CA 1
ATOM 2123 C C . PHE A 1 262 ? -0.551 21.931 15.478 1.00 86.62 262 PHE A C 1
ATOM 2125 O O . PHE A 1 262 ? -1.440 21.450 16.174 1.00 86.62 262 PHE A O 1
ATOM 2132 N N . HIS A 1 263 ? 0.739 21.832 15.790 1.00 89.56 263 HIS A N 1
ATOM 2133 C CA . HIS A 1 263 ? 1.220 21.144 16.975 1.00 89.56 263 HIS A CA 1
ATOM 2134 C C . HIS A 1 263 ? 0.700 21.805 18.257 1.00 89.56 263 HIS A C 1
ATOM 2136 O O . HIS A 1 263 ? 0.128 21.124 19.101 1.00 89.56 263 HIS A O 1
ATOM 2142 N N . GLN A 1 264 ? 0.802 23.135 18.381 1.00 87.50 264 GLN A N 1
ATOM 2143 C CA . GLN A 1 264 ? 0.277 23.859 19.549 1.00 87.50 264 GLN A CA 1
ATOM 2144 C C . GLN A 1 264 ? -1.244 23.710 19.696 1.00 87.50 264 GLN A C 1
ATOM 2146 O O . GLN A 1 264 ? -1.751 23.506 20.797 1.00 87.50 264 GLN A O 1
ATOM 2151 N N . ILE A 1 265 ? -1.977 23.771 18.582 1.00 84.31 265 ILE A N 1
ATOM 2152 C CA . ILE A 1 265 ? -3.429 23.552 18.557 1.00 84.31 265 ILE A CA 1
ATOM 2153 C C . ILE A 1 265 ? -3.778 22.112 18.974 1.00 84.31 265 ILE A C 1
ATOM 2155 O O . ILE A 1 265 ? -4.718 21.900 19.744 1.00 84.31 265 ILE A O 1
ATOM 2159 N N . GLY A 1 266 ? -3.010 21.129 18.497 1.00 81.81 266 GLY A N 1
ATOM 2160 C CA . GLY A 1 266 ? -3.145 19.723 18.867 1.00 81.81 266 GLY A CA 1
ATOM 2161 C C . GLY A 1 266 ? -2.915 19.493 20.361 1.00 81.81 266 GLY A C 1
ATOM 2162 O O . GLY A 1 266 ? -3.752 18.873 21.012 1.00 81.81 266 GLY A O 1
ATOM 2163 N N . LEU A 1 267 ? -1.851 20.075 20.926 1.00 82.44 267 LEU A N 1
ATOM 2164 C CA . LEU A 1 267 ? -1.555 20.027 22.364 1.00 82.44 267 LEU A CA 1
ATOM 2165 C C . LEU A 1 267 ? -2.652 20.677 23.221 1.00 82.44 267 LEU A C 1
ATOM 2167 O O . LEU A 1 267 ? -2.915 20.228 24.333 1.00 82.44 267 LEU A O 1
ATOM 2171 N N . ALA A 1 268 ? -3.328 21.706 22.705 1.00 77.56 268 ALA A N 1
ATOM 2172 C CA . ALA A 1 268 ? -4.454 22.359 23.373 1.00 77.56 268 ALA A CA 1
ATOM 2173 C C . ALA A 1 268 ? -5.782 21.566 23.285 1.00 77.56 268 ALA A C 1
ATOM 2175 O O . ALA A 1 268 ? -6.833 22.087 23.665 1.00 77.56 268 ALA A O 1
ATOM 2176 N N . GLY A 1 269 ? -5.760 20.327 22.772 1.00 66.75 269 GLY A N 1
ATOM 2177 C CA . GLY A 1 269 ? -6.934 19.453 2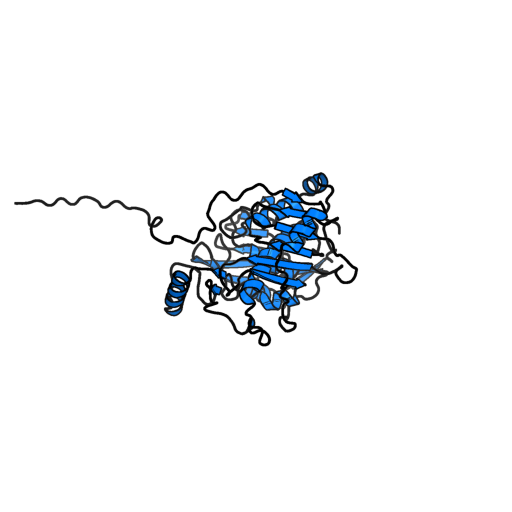2.647 1.00 66.75 269 GLY A CA 1
ATOM 2178 C C . GLY A 1 269 ? -7.905 19.871 21.537 1.00 66.75 269 GLY A C 1
ATOM 2179 O O . GLY A 1 269 ? -9.107 19.613 21.631 1.00 66.75 269 GLY A O 1
ATOM 2180 N N . GLY A 1 270 ? -7.416 20.589 20.518 1.00 59.56 270 GLY A N 1
ATOM 2181 C CA . GLY A 1 270 ? -8.254 21.464 19.706 1.00 59.56 270 GLY A CA 1
ATOM 2182 C C . GLY A 1 270 ? -8.087 21.394 18.193 1.00 59.56 270 GLY A C 1
ATOM 2183 O O . GLY A 1 270 ? -8.035 22.446 17.578 1.00 59.56 270 GLY A O 1
ATOM 2184 N N . LEU A 1 271 ? -8.136 20.224 17.554 1.00 61.25 271 LEU A N 1
ATOM 2185 C CA . LEU A 1 271 ? -8.421 20.130 16.108 1.00 61.25 271 LEU A CA 1
ATOM 2186 C C . LEU A 1 271 ? -9.908 19.821 15.855 1.00 61.25 271 LEU A C 1
ATOM 2188 O O . LEU A 1 271 ? -10.240 19.002 15.016 1.00 61.25 271 LEU A O 1
ATOM 2192 N N . LYS A 1 272 ? -10.825 20.456 16.603 1.00 53.69 272 LYS A N 1
ATOM 2193 C CA . LYS A 1 272 ? -12.255 20.070 16.675 1.00 53.69 272 LYS A CA 1
ATOM 2194 C C . LYS A 1 272 ? -12.972 19.953 15.322 1.00 53.69 272 LYS A C 1
ATOM 2196 O O . LYS A 1 272 ? -13.889 19.144 15.208 1.00 53.69 272 LYS A O 1
ATOM 2201 N N . ASP A 1 273 ? -12.543 20.715 14.320 1.00 56.38 273 ASP A N 1
ATOM 2202 C CA . ASP A 1 273 ? -13.157 20.729 12.987 1.00 56.38 273 ASP A CA 1
ATOM 2203 C C . ASP A 1 273 ? -12.528 19.726 12.004 1.00 56.38 273 ASP A C 1
ATOM 2205 O O . ASP A 1 273 ? -13.035 19.556 10.898 1.00 56.38 273 ASP A O 1
ATOM 2209 N N . TYR A 1 274 ? -11.464 19.027 12.408 1.00 60.69 274 TYR A N 1
ATOM 2210 C CA . TYR A 1 274 ? -10.784 18.012 11.609 1.00 60.69 274 TYR A CA 1
ATOM 2211 C C . TYR A 1 274 ? -10.802 16.659 12.338 1.00 60.69 274 TYR A C 1
ATOM 2213 O O . TYR A 1 274 ? -10.719 16.617 13.564 1.00 60.69 274 TYR A O 1
ATOM 2221 N N . PRO A 1 275 ? -10.860 15.528 11.620 1.00 65.62 275 PRO A N 1
ATOM 2222 C CA . PRO A 1 275 ? -10.732 14.211 12.244 1.00 65.62 275 PRO A CA 1
ATOM 2223 C C . PRO A 1 275 ? -9.293 13.913 12.685 1.00 65.62 275 PRO A C 1
ATOM 2225 O O . PRO A 1 275 ? -9.033 12.837 13.202 1.00 65.62 275 PRO A O 1
ATOM 2228 N N . PHE A 1 276 ? -8.360 14.843 12.474 1.00 73.75 276 PHE A N 1
ATOM 2229 C CA . PHE A 1 276 ? -6.944 14.686 12.770 1.00 73.75 276 PHE A CA 1
ATOM 2230 C C . PHE A 1 276 ? -6.627 15.083 14.212 1.00 73.75 276 PHE A C 1
ATOM 2232 O O . PHE A 1 276 ? -7.066 16.124 14.697 1.00 73.75 276 PHE A O 1
ATOM 2239 N N . THR A 1 277 ? -5.808 14.283 14.873 1.00 82.88 277 THR A N 1
ATOM 2240 C CA . THR A 1 277 ? -5.229 14.512 16.195 1.00 82.88 277 THR A CA 1
ATOM 2241 C C . THR A 1 277 ? -3.728 14.226 16.118 1.00 82.88 277 THR A C 1
ATOM 2243 O O . THR A 1 277 ? -3.239 13.619 15.167 1.00 82.88 277 THR A O 1
ATOM 2246 N N . LEU A 1 278 ? -2.966 14.639 17.134 1.00 85.81 278 LEU A N 1
ATOM 2247 C CA . LEU A 1 278 ? -1.566 14.205 17.254 1.00 85.81 278 LEU A CA 1
ATOM 2248 C C . LEU A 1 278 ? -1.447 12.711 17.609 1.00 85.81 278 LEU A C 1
ATOM 2250 O O . LEU A 1 278 ? -0.336 12.183 17.644 1.00 85.81 278 LEU A O 1
ATOM 2254 N N . GLU A 1 279 ? -2.564 12.039 17.884 1.00 86.88 279 GLU A N 1
ATOM 2255 C CA . GLU A 1 279 ? -2.610 10.603 18.142 1.00 86.88 279 GLU A CA 1
ATOM 2256 C C . GLU A 1 279 ? -2.746 9.829 16.837 1.00 86.88 279 GLU A C 1
ATOM 2258 O O . GLU A 1 279 ? -1.998 8.879 16.674 1.00 86.88 279 GLU A O 1
ATOM 2263 N N . ASN A 1 280 ? -3.571 10.277 15.881 1.00 86.88 280 ASN A N 1
ATOM 2264 C CA . ASN A 1 280 ? -3.840 9.551 14.631 1.00 86.88 280 ASN A CA 1
ATOM 2265 C C . ASN A 1 280 ? -3.066 10.020 13.392 1.00 86.88 280 ASN A C 1
ATOM 2267 O O . ASN A 1 280 ? -3.098 9.346 12.365 1.00 86.88 280 ASN A O 1
ATOM 2271 N N . VAL A 1 281 ? -2.355 11.147 13.473 1.00 90.31 281 VAL A N 1
ATOM 2272 C CA . VAL A 1 281 ? -1.557 11.692 12.367 1.00 90.31 281 VAL A CA 1
ATOM 2273 C C . VAL A 1 281 ? -0.130 11.975 12.815 1.00 90.31 281 VAL A C 1
ATOM 2275 O O . VAL A 1 281 ? 0.100 12.564 13.871 1.00 90.31 281 VAL A O 1
ATOM 2278 N N . LEU A 1 282 ? 0.842 11.615 11.977 1.00 94.06 282 LEU A N 1
ATOM 2279 C CA . LEU A 1 282 ? 2.239 12.005 12.127 1.00 94.06 282 LEU A CA 1
ATOM 2280 C C . LEU A 1 282 ? 2.443 13.418 11.565 1.00 94.06 282 LEU A C 1
ATOM 2282 O O . LEU A 1 282 ? 2.402 13.624 10.353 1.00 94.06 282 LEU A O 1
ATOM 2286 N N . LEU A 1 283 ? 2.660 14.402 12.435 1.00 94.31 283 LEU A N 1
ATOM 2287 C CA . LEU A 1 283 ? 2.896 15.790 12.047 1.00 94.31 283 LEU A CA 1
ATOM 2288 C C . LEU A 1 283 ? 4.394 16.042 11.881 1.00 94.31 283 LEU A C 1
ATOM 2290 O O . LEU A 1 283 ? 5.194 15.760 12.777 1.00 94.31 283 LEU A O 1
ATOM 2294 N N . LEU A 1 284 ? 4.769 16.618 10.745 1.00 95.62 284 LEU A N 1
ATOM 2295 C CA . LEU A 1 284 ? 6.158 16.879 10.399 1.00 95.62 284 LEU A CA 1
ATOM 2296 C C . LEU A 1 284 ? 6.296 18.104 9.491 1.00 95.62 284 LEU A C 1
ATOM 2298 O O . LEU A 1 284 ? 5.364 18.475 8.775 1.00 95.62 284 LEU A O 1
ATOM 2302 N N . ASP A 1 285 ? 7.470 18.719 9.544 1.00 95.81 285 ASP A N 1
ATOM 2303 C CA . ASP A 1 285 ? 7.906 19.777 8.631 1.00 95.81 285 ASP A CA 1
ATOM 2304 C C . ASP A 1 285 ? 9.248 19.423 7.992 1.00 95.81 285 ASP A C 1
ATOM 2306 O O . ASP A 1 285 ? 9.692 18.281 8.077 1.00 95.81 285 ASP A O 1
ATOM 2310 N N . GLU A 1 286 ? 9.902 20.384 7.344 1.00 95.31 286 GLU A N 1
ATOM 2311 C CA . GLU A 1 286 ? 11.213 20.197 6.727 1.00 95.31 286 GLU A CA 1
ATOM 2312 C C . GLU A 1 286 ? 12.296 19.739 7.726 1.00 95.31 286 GLU A C 1
ATOM 2314 O O . GLU A 1 286 ? 13.198 18.983 7.364 1.00 95.31 286 GLU A O 1
ATOM 2319 N N . ASP A 1 287 ? 12.211 20.146 8.991 1.00 94.44 287 ASP A N 1
ATOM 2320 C CA . ASP A 1 287 ? 13.289 20.005 9.970 1.00 94.44 287 ASP A CA 1
ATOM 2321 C C . ASP A 1 287 ? 13.064 18.841 10.946 1.00 94.44 287 ASP A C 1
ATOM 2323 O O . ASP A 1 287 ? 14.031 18.222 11.398 1.00 94.44 287 ASP A O 1
ATOM 2327 N N . ARG A 1 288 ? 11.810 18.540 11.316 1.00 94.25 288 ARG A N 1
ATOM 2328 C CA . ARG A 1 288 ? 11.507 17.559 12.370 1.00 94.25 288 ARG A CA 1
ATOM 2329 C C . ARG A 1 288 ? 10.148 16.875 12.249 1.00 94.25 288 ARG A C 1
ATOM 2331 O O . ARG A 1 288 ? 9.217 17.355 11.611 1.00 94.25 288 ARG A O 1
ATOM 2338 N N . ILE A 1 289 ? 10.031 15.783 12.999 1.00 95.25 289 ILE A N 1
ATOM 2339 C CA . ILE A 1 289 ? 8.773 15.118 13.341 1.00 95.25 289 ILE A CA 1
ATOM 2340 C C . ILE A 1 289 ? 8.357 15.595 14.740 1.00 95.25 289 ILE A C 1
ATOM 2342 O O . ILE A 1 289 ? 9.169 15.585 15.663 1.00 95.25 289 ILE A O 1
ATOM 2346 N N . TYR A 1 290 ? 7.113 16.042 14.901 1.00 94.12 290 TYR A N 1
ATOM 2347 C CA . TYR A 1 290 ? 6.639 16.701 16.127 1.00 94.12 290 TYR A CA 1
ATOM 2348 C C . TYR A 1 290 ? 6.190 15.725 17.212 1.00 94.12 290 TYR A C 1
ATOM 2350 O O . TYR A 1 290 ? 6.330 16.001 18.400 1.00 94.12 290 TYR A O 1
ATOM 2358 N N . ASN A 1 291 ? 5.628 14.598 16.797 1.00 93.25 291 ASN A N 1
ATOM 2359 C CA . ASN A 1 291 ? 4.934 13.643 17.651 1.00 93.25 291 ASN A CA 1
ATOM 2360 C C . ASN A 1 291 ? 5.330 12.203 17.288 1.00 93.25 291 ASN A C 1
ATOM 2362 O O . ASN A 1 291 ? 4.468 11.342 17.113 1.00 93.25 291 ASN A O 1
ATOM 2366 N N . SER A 1 292 ? 6.632 11.951 17.128 1.00 93.00 292 SER A N 1
ATOM 2367 C CA . SER A 1 292 ? 7.174 10.621 16.833 1.00 93.00 292 SER A CA 1
ATOM 2368 C C . SER A 1 292 ? 6.909 9.629 17.967 1.00 93.00 292 SER A C 1
ATOM 2370 O O . SER A 1 292 ? 6.941 9.987 19.143 1.00 93.00 292 SER A O 1
ATOM 2372 N N . ARG A 1 293 ? 6.693 8.356 17.619 1.00 94.25 293 ARG A N 1
ATOM 2373 C CA . ARG A 1 293 ? 6.618 7.260 18.598 1.00 94.25 293 ARG A CA 1
ATOM 2374 C C . ARG A 1 293 ? 7.949 6.521 18.699 1.00 94.25 293 ARG A C 1
ATOM 2376 O O . ARG A 1 293 ? 8.561 6.211 17.678 1.00 94.25 293 ARG A O 1
ATOM 2383 N N . GLU A 1 294 ? 8.352 6.185 19.926 1.00 94.12 294 GLU A N 1
ATOM 2384 C CA . GLU A 1 294 ? 9.612 5.477 20.216 1.00 9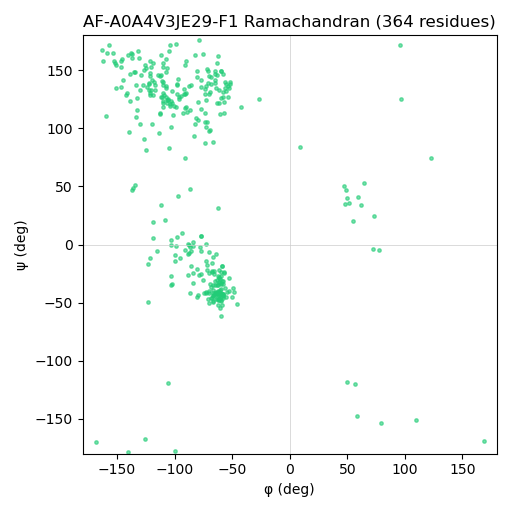4.12 294 GLU A CA 1
ATOM 2385 C C . GLU A 1 294 ? 9.713 4.130 19.497 1.00 94.12 294 GLU A C 1
ATOM 2387 O O . GLU A 1 294 ? 10.791 3.767 19.043 1.00 94.12 294 GLU A O 1
ATOM 2392 N N . LYS A 1 295 ? 8.586 3.422 19.320 1.00 94.81 295 LYS A N 1
ATOM 2393 C CA . LYS A 1 295 ? 8.533 2.143 18.596 1.00 94.81 295 LYS A CA 1
ATOM 2394 C C . LYS A 1 295 ? 9.211 2.241 17.227 1.00 94.81 295 LYS A C 1
ATOM 2396 O O . LYS A 1 295 ? 10.007 1.380 16.902 1.00 94.81 295 LYS A O 1
ATOM 2401 N N . PHE A 1 296 ? 8.954 3.303 16.464 1.00 96.19 296 PHE A N 1
ATOM 2402 C CA . PHE A 1 296 ? 9.498 3.481 15.112 1.00 96.19 296 PHE A CA 1
ATOM 2403 C C . PHE A 1 296 ? 10.901 4.087 15.080 1.00 96.19 296 PHE A C 1
ATOM 2405 O O . PHE A 1 296 ? 11.425 4.356 13.996 1.00 96.19 296 PHE A O 1
ATOM 2412 N N . GLN A 1 297 ? 11.503 4.351 16.237 1.00 95.12 297 GLN A N 1
ATOM 2413 C CA . GLN A 1 297 ? 12.848 4.884 16.314 1.00 95.12 297 GLN A CA 1
ATOM 2414 C C . GLN A 1 297 ? 13.860 3.744 16.370 1.00 95.12 297 GLN A C 1
ATOM 2416 O O . GLN A 1 297 ? 13.890 2.957 17.314 1.00 95.12 297 GLN A O 1
ATOM 2421 N N . ASP A 1 298 ? 14.739 3.679 15.374 1.00 93.12 298 ASP A N 1
ATOM 2422 C CA . ASP A 1 298 ? 15.868 2.765 15.430 1.00 93.12 298 ASP A CA 1
ATOM 2423 C C . ASP A 1 298 ? 16.906 3.295 16.422 1.00 93.12 298 ASP A C 1
ATOM 2425 O O . ASP A 1 298 ? 17.559 4.310 16.187 1.00 93.12 298 ASP A O 1
ATOM 2429 N N . SER A 1 299 ? 17.091 2.582 17.530 1.00 89.56 299 SER A N 1
ATOM 2430 C CA . SER A 1 299 ? 18.060 2.951 18.569 1.00 89.56 299 SER A CA 1
ATOM 2431 C C . SER A 1 299 ? 19.514 2.986 18.078 1.00 89.56 299 SER A C 1
ATOM 2433 O O . SER A 1 299 ? 20.336 3.667 18.690 1.00 89.56 299 SER A O 1
ATOM 2435 N N . LYS A 1 300 ? 19.849 2.289 16.980 1.00 89.62 300 LYS A N 1
ATOM 2436 C CA . LYS A 1 300 ? 21.216 2.262 16.432 1.00 89.62 300 LYS A CA 1
ATOM 2437 C C . LYS A 1 300 ? 21.534 3.497 15.596 1.00 89.62 300 LYS A C 1
ATOM 2439 O O . LYS A 1 300 ? 22.618 4.058 15.728 1.00 89.62 300 LYS A O 1
ATOM 2444 N N . THR A 1 301 ? 20.616 3.897 14.719 1.00 88.81 301 THR A N 1
ATOM 2445 C CA . THR A 1 301 ? 20.822 5.029 13.799 1.00 88.81 301 THR A CA 1
ATOM 2446 C C . THR A 1 301 ? 20.170 6.327 14.272 1.00 88.81 301 THR A C 1
ATOM 2448 O O . THR A 1 301 ? 20.462 7.389 13.729 1.00 88.81 301 THR A O 1
ATOM 2451 N N . GLY A 1 302 ? 19.272 6.259 15.256 1.00 89.62 302 GLY A N 1
ATOM 2452 C CA . GLY A 1 302 ? 18.444 7.373 15.714 1.00 89.62 302 GLY A CA 1
ATOM 2453 C C . GLY A 1 302 ? 17.333 7.772 14.736 1.00 89.62 302 GLY A C 1
ATOM 2454 O O . GLY A 1 302 ? 16.539 8.654 15.069 1.00 89.62 302 GLY A O 1
ATOM 2455 N N . LYS A 1 303 ? 17.256 7.142 13.552 1.00 92.06 303 LYS A N 1
ATOM 2456 C CA . LYS A 1 303 ? 16.262 7.451 12.518 1.00 92.06 303 LYS A CA 1
ATOM 2457 C C . LYS A 1 303 ? 14.876 6.977 12.950 1.00 92.06 303 LYS A C 1
ATOM 2459 O O . LYS A 1 303 ? 14.723 5.885 13.496 1.00 92.06 303 LYS A O 1
ATOM 2464 N N . ASN A 1 304 ? 13.862 7.793 12.675 1.00 95.56 304 ASN A N 1
ATOM 2465 C CA . ASN A 1 304 ? 12.467 7.402 12.835 1.00 95.56 304 ASN A CA 1
ATOM 2466 C C . ASN A 1 304 ? 11.909 6.928 11.487 1.00 95.56 304 ASN A C 1
ATOM 2468 O O . ASN A 1 304 ? 12.004 7.637 10.489 1.00 95.56 304 ASN A O 1
ATOM 2472 N N . PHE A 1 305 ? 11.338 5.729 11.470 1.00 97.12 305 PHE A N 1
ATOM 2473 C CA . PHE A 1 305 ? 10.843 5.073 10.262 1.00 97.12 305 PHE A CA 1
ATOM 2474 C C . PHE A 1 305 ? 9.332 5.219 10.064 1.00 97.12 305 PHE A C 1
ATOM 2476 O O . PHE A 1 305 ? 8.824 4.738 9.060 1.00 97.12 305 PHE A O 1
ATOM 2483 N N . GLU A 1 306 ? 8.601 5.871 10.974 1.00 97.44 306 GLU A N 1
ATOM 2484 C CA . GLU A 1 306 ? 7.132 5.888 10.963 1.00 97.44 306 GLU A CA 1
ATOM 2485 C C . GLU A 1 306 ? 6.569 6.439 9.648 1.00 97.44 306 GLU A C 1
ATOM 2487 O O . GLU A 1 306 ? 5.670 5.836 9.071 1.00 97.44 306 GLU A O 1
ATOM 2492 N N . PHE A 1 307 ? 7.161 7.521 9.130 1.00 97.12 307 PHE A N 1
ATOM 2493 C CA . PHE A 1 307 ? 6.795 8.097 7.834 1.00 97.12 307 PHE A CA 1
ATOM 2494 C C . PHE A 1 307 ? 6.953 7.083 6.692 1.00 97.12 307 PHE A C 1
ATOM 2496 O O . PHE A 1 307 ? 6.020 6.843 5.936 1.00 97.12 307 PHE A O 1
ATOM 2503 N N . LEU A 1 308 ? 8.130 6.459 6.582 1.00 97.38 308 LEU A N 1
ATOM 2504 C CA . LEU A 1 308 ? 8.432 5.517 5.499 1.00 97.38 308 LEU A CA 1
ATOM 2505 C C . LEU A 1 308 ? 7.609 4.233 5.619 1.00 97.38 308 LEU A C 1
ATOM 2507 O O . LEU A 1 308 ? 7.184 3.682 4.613 1.00 97.38 308 LEU A O 1
ATOM 2511 N N . CYS A 1 309 ? 7.365 3.771 6.842 1.00 98.12 309 CYS A N 1
ATOM 2512 C CA . CYS A 1 309 ? 6.468 2.661 7.122 1.00 98.12 309 CYS A CA 1
ATOM 2513 C C . CYS A 1 309 ? 5.035 2.952 6.664 1.00 98.12 309 CYS A C 1
ATOM 2515 O O . CYS A 1 309 ? 4.407 2.074 6.085 1.00 98.12 309 CYS A O 1
ATOM 2517 N N . HIS A 1 310 ? 4.531 4.166 6.896 1.00 97.81 310 HIS A N 1
ATOM 2518 C CA . HIS A 1 310 ? 3.210 4.556 6.415 1.00 97.81 310 HIS A CA 1
ATOM 2519 C C . HIS A 1 310 ? 3.164 4.642 4.883 1.00 97.81 310 HIS A C 1
ATOM 2521 O O . HIS A 1 310 ? 2.266 4.073 4.275 1.00 97.81 310 HIS A O 1
ATOM 2527 N N . GLU A 1 311 ? 4.171 5.241 4.237 1.00 97.38 311 GLU A N 1
ATOM 2528 C CA . GLU A 1 311 ? 4.246 5.246 2.767 1.00 97.38 311 GLU A CA 1
ATOM 2529 C C . GLU A 1 311 ? 4.214 3.821 2.192 1.00 97.38 311 GLU A C 1
ATOM 2531 O O . GLU A 1 311 ? 3.569 3.584 1.176 1.00 97.38 311 GLU A O 1
ATOM 2536 N N . LEU A 1 312 ? 4.860 2.846 2.848 1.00 98.19 312 LEU A N 1
ATOM 2537 C CA . LEU A 1 312 ? 4.812 1.439 2.433 1.00 98.19 312 LEU A CA 1
ATOM 2538 C C . LEU A 1 312 ? 3.394 0.843 2.485 1.00 98.19 312 LEU A C 1
ATOM 2540 O O . LEU A 1 312 ? 3.076 0.026 1.621 1.00 98.19 312 LEU A O 1
ATOM 2544 N N . ILE A 1 313 ? 2.557 1.243 3.452 1.00 98.06 313 ILE A N 1
ATOM 2545 C CA . ILE A 1 313 ? 1.134 0.860 3.519 1.00 98.06 313 ILE A CA 1
ATOM 2546 C C . ILE A 1 313 ? 0.424 1.373 2.260 1.00 98.06 313 ILE A C 1
ATOM 2548 O O . ILE A 1 313 ? -0.116 0.580 1.485 1.00 98.06 313 ILE A O 1
ATOM 2552 N N . ASP A 1 314 ? 0.526 2.673 1.994 1.00 96.81 314 ASP A N 1
ATOM 2553 C CA . ASP A 1 314 ? -0.179 3.331 0.892 1.00 96.81 314 ASP A CA 1
ATOM 2554 C C . ASP A 1 314 ? 0.261 2.830 -0.489 1.00 96.81 314 ASP A C 1
ATOM 2556 O O . ASP A 1 314 ? -0.567 2.511 -1.344 1.00 96.81 314 ASP A O 1
ATOM 2560 N N . ILE A 1 315 ? 1.571 2.733 -0.735 1.00 97.00 315 ILE A N 1
ATOM 2561 C CA . ILE A 1 315 ? 2.104 2.401 -2.066 1.00 97.00 315 ILE A CA 1
ATOM 2562 C C . ILE A 1 315 ? 1.892 0.945 -2.463 1.00 97.00 315 ILE A C 1
ATOM 2564 O O . ILE A 1 315 ? 1.923 0.641 -3.657 1.00 97.00 315 ILE A O 1
ATOM 2568 N N . CYS A 1 316 ? 1.698 0.038 -1.502 1.00 97.88 316 CYS A N 1
ATOM 2569 C CA . CYS A 1 316 ? 1.478 -1.377 -1.792 1.00 97.88 316 CYS A CA 1
ATOM 2570 C C . CYS A 1 316 ? 0.003 -1.720 -2.017 1.00 97.88 316 CYS A C 1
ATOM 2572 O O . CYS A 1 316 ? -0.284 -2.648 -2.771 1.00 97.88 316 CYS A O 1
ATOM 2574 N N . ALA A 1 317 ? -0.922 -0.950 -1.434 1.00 97.19 317 ALA A N 1
ATOM 2575 C CA . ALA A 1 317 ? -2.352 -1.245 -1.383 1.00 97.19 317 ALA A CA 1
ATOM 2576 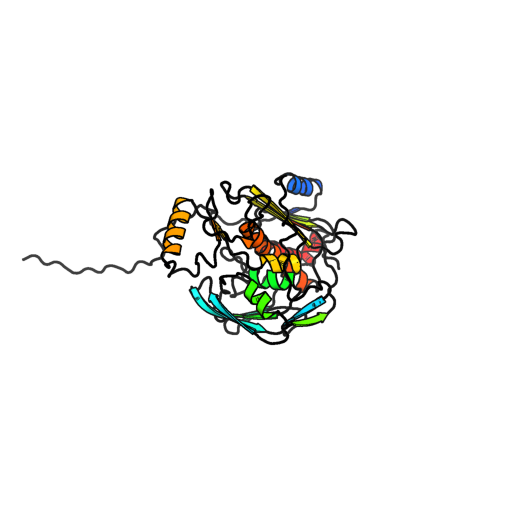C C . ALA A 1 317 ? -2.967 -1.649 -2.735 1.00 97.19 317 ALA A C 1
ATOM 2578 O O . ALA A 1 317 ? -3.759 -2.589 -2.818 1.00 97.19 317 ALA A O 1
ATOM 2579 N N . TRP A 1 318 ? -2.576 -0.982 -3.822 1.00 98.19 318 TRP A N 1
ATOM 2580 C CA . TRP A 1 318 ? -3.132 -1.233 -5.153 1.00 98.19 318 TRP A CA 1
ATOM 2581 C C . TRP A 1 318 ? -2.805 -2.626 -5.717 1.00 98.19 318 TRP A C 1
ATOM 2583 O O . TRP A 1 318 ? -3.555 -3.132 -6.554 1.00 98.19 318 TRP A O 1
ATOM 2593 N N . LEU A 1 319 ? -1.735 -3.282 -5.251 1.00 98.62 319 LEU A N 1
ATOM 2594 C CA . LEU A 1 319 ? -1.408 -4.650 -5.667 1.00 98.62 319 LEU A CA 1
ATOM 2595 C C . LEU A 1 319 ? -2.539 -5.620 -5.322 1.00 98.62 319 LEU A C 1
ATOM 2597 O O . LEU A 1 319 ? -2.699 -6.634 -5.998 1.00 98.62 319 LEU A O 1
ATOM 2601 N N . ARG A 1 320 ? -3.381 -5.285 -4.336 1.00 98.25 320 ARG A N 1
ATOM 2602 C CA . ARG A 1 320 ? -4.546 -6.095 -3.997 1.00 98.25 320 ARG A CA 1
ATOM 2603 C C . ARG A 1 320 ? -5.528 -6.243 -5.164 1.00 98.25 320 ARG A C 1
ATOM 2605 O O . ARG A 1 320 ? -6.093 -7.320 -5.321 1.00 98.25 320 ARG A O 1
ATOM 2612 N N . PHE A 1 321 ? -5.691 -5.225 -6.015 1.00 98.56 321 PHE A N 1
ATOM 2613 C CA . PHE A 1 321 ? -6.509 -5.348 -7.231 1.00 98.56 321 PHE A CA 1
ATOM 2614 C C . PHE A 1 321 ? -5.966 -6.439 -8.162 1.00 98.56 321 PHE A C 1
ATOM 2616 O O . PHE A 1 321 ? -6.731 -7.258 -8.666 1.00 98.56 321 PHE A O 1
ATOM 2623 N N . VAL A 1 322 ? -4.641 -6.482 -8.334 1.00 98.44 322 VAL A N 1
ATOM 2624 C CA . VAL A 1 322 ? -3.956 -7.480 -9.168 1.00 98.44 322 VAL A CA 1
ATOM 2625 C C . VAL A 1 322 ? -4.107 -8.877 -8.561 1.00 98.44 322 VAL A C 1
ATOM 2627 O O . VAL A 1 322 ? -4.409 -9.834 -9.267 1.00 98.44 322 VAL A O 1
ATOM 2630 N N . GLU A 1 323 ? -3.943 -9.014 -7.245 1.00 97.88 323 GLU A N 1
ATOM 2631 C CA . GLU A 1 323 ? -4.096 -10.307 -6.569 1.00 97.88 323 GLU A CA 1
ATOM 2632 C C . GLU A 1 323 ? -5.496 -10.909 -6.716 1.00 97.88 323 GLU A C 1
ATOM 2634 O O . GLU A 1 323 ? -5.608 -12.120 -6.922 1.00 97.88 323 GLU A O 1
ATOM 2639 N N . GLU A 1 324 ? -6.549 -10.088 -6.647 1.00 96.88 324 GLU A N 1
ATOM 2640 C CA . GLU A 1 324 ? -7.921 -10.564 -6.852 1.00 96.88 324 GLU A CA 1
ATOM 2641 C C . GLU A 1 324 ? -8.204 -10.890 -8.321 1.00 96.88 324 GLU A C 1
ATOM 2643 O O . GLU A 1 324 ? -8.807 -11.926 -8.606 1.00 96.88 324 GLU A O 1
ATOM 2648 N N . GLU A 1 325 ? -7.719 -10.070 -9.260 1.00 97.56 325 GLU A N 1
ATOM 2649 C CA . GLU A 1 325 ? -7.946 -10.300 -10.690 1.00 97.56 325 GLU A CA 1
ATOM 2650 C C . GLU A 1 325 ? -7.315 -11.612 -11.175 1.00 97.56 325 GLU A C 1
ATOM 2652 O O . GLU A 1 325 ? -7.955 -12.396 -11.874 1.00 97.56 325 GLU A O 1
ATOM 2657 N N . TYR A 1 326 ? -6.095 -11.916 -10.724 1.00 97.00 326 TYR A N 1
ATOM 2658 C CA . TYR A 1 326 ? -5.382 -13.136 -11.121 1.00 97.00 326 TYR A CA 1
ATOM 2659 C C . TYR A 1 326 ? -5.492 -14.280 -10.100 1.00 97.00 326 TYR A C 1
ATOM 2661 O O . TYR A 1 326 ? -4.855 -15.324 -10.276 1.00 97.00 326 TYR A O 1
ATOM 2669 N N . SER A 1 327 ? -6.307 -14.116 -9.047 1.00 94.88 327 SER A N 1
ATOM 2670 C CA . SER A 1 327 ? -6.523 -15.107 -7.976 1.00 94.88 327 SER A CA 1
ATOM 2671 C C . SER A 1 327 ? -5.209 -15.674 -7.409 1.00 94.88 327 SER A C 1
ATOM 2673 O O . SER A 1 327 ? -5.030 -16.889 -7.276 1.00 94.88 327 SER A O 1
ATOM 2675 N N . GLY A 1 328 ? -4.253 -14.793 -7.114 1.00 95.88 328 GLY A N 1
ATOM 2676 C CA . GLY A 1 328 ? -2.881 -15.162 -6.766 1.00 95.88 328 GLY A CA 1
ATOM 2677 C C . GLY A 1 328 ? -2.283 -14.311 -5.653 1.00 95.88 328 GLY A C 1
ATOM 2678 O O . GLY A 1 328 ? -2.958 -13.460 -5.077 1.00 95.88 328 GLY A O 1
ATOM 2679 N N . ARG A 1 329 ? -1.021 -14.576 -5.311 1.00 96.38 329 ARG A N 1
ATOM 2680 C CA . ARG A 1 329 ? -0.196 -13.752 -4.419 1.00 96.38 329 ARG A CA 1
ATOM 2681 C C . ARG A 1 329 ? 0.902 -13.079 -5.220 1.00 96.38 329 ARG A C 1
ATOM 2683 O O . ARG A 1 329 ? 1.685 -13.779 -5.852 1.00 96.38 329 ARG A O 1
ATOM 2690 N N . PHE A 1 330 ? 0.984 -11.758 -5.178 1.00 97.94 330 PHE A N 1
ATOM 2691 C CA . PHE A 1 330 ? 1.993 -11.040 -5.944 1.00 97.94 330 PHE A CA 1
ATOM 2692 C C . PHE A 1 330 ? 3.399 -11.302 -5.381 1.00 97.94 330 PHE A C 1
ATOM 2694 O O . PHE A 1 330 ? 3.622 -11.206 -4.173 1.00 97.94 330 PHE A O 1
ATOM 2701 N N . VAL A 1 331 ? 4.340 -11.644 -6.262 1.00 97.62 331 VAL A N 1
ATOM 2702 C CA . VAL A 1 331 ? 5.766 -11.841 -5.961 1.00 97.62 331 VAL A CA 1
ATOM 2703 C C . VAL A 1 331 ? 6.628 -11.078 -6.965 1.00 97.62 331 VAL A C 1
ATOM 2705 O O . VAL A 1 331 ? 6.177 -10.720 -8.051 1.00 97.62 331 VAL A O 1
ATOM 2708 N N . GLY A 1 332 ? 7.884 -10.831 -6.611 1.00 97.25 332 GLY A N 1
ATOM 2709 C CA . GLY A 1 332 ? 8.819 -10.031 -7.393 1.00 97.25 332 GLY A CA 1
ATOM 2710 C C . GLY A 1 332 ? 9.112 -8.695 -6.723 1.00 97.25 332 GLY A C 1
ATOM 2711 O O . GLY A 1 332 ? 9.098 -8.580 -5.497 1.00 97.25 332 GLY A O 1
ATOM 2712 N N . ARG A 1 333 ? 9.421 -7.673 -7.522 1.00 98.06 333 ARG A N 1
ATOM 2713 C CA . ARG A 1 333 ? 9.809 -6.355 -7.010 1.00 98.06 333 ARG A CA 1
ATOM 2714 C C . ARG A 1 333 ? 8.912 -5.259 -7.562 1.00 98.06 333 ARG A C 1
ATOM 2716 O O . ARG A 1 333 ? 8.665 -5.201 -8.764 1.00 98.06 333 ARG A O 1
ATOM 2723 N N . MET A 1 334 ? 8.492 -4.362 -6.674 1.00 98.56 334 MET A N 1
ATOM 2724 C CA . MET A 1 334 ? 7.857 -3.100 -7.023 1.00 98.56 334 MET A CA 1
ATOM 2725 C C . MET A 1 334 ? 8.777 -1.944 -6.632 1.00 98.56 334 MET A C 1
ATOM 2727 O O . MET A 1 334 ? 9.017 -1.691 -5.451 1.00 98.56 334 MET A O 1
ATOM 2731 N N . THR A 1 335 ? 9.282 -1.238 -7.637 1.00 98.69 335 THR A N 1
ATOM 2732 C CA . THR A 1 335 ? 10.168 -0.085 -7.468 1.00 98.69 335 THR A CA 1
ATOM 2733 C C . THR A 1 335 ? 9.400 1.198 -7.754 1.00 98.69 335 THR A C 1
ATOM 2735 O O . THR A 1 335 ? 8.838 1.338 -8.835 1.00 98.69 335 THR A O 1
ATOM 2738 N N . THR A 1 336 ? 9.386 2.159 -6.831 1.00 98.56 336 THR A N 1
ATOM 2739 C CA . THR A 1 336 ? 8.574 3.380 -6.975 1.00 98.56 336 THR A CA 1
ATOM 2740 C C . THR A 1 336 ? 9.336 4.654 -6.619 1.00 98.56 336 THR A C 1
ATOM 2742 O O . THR A 1 336 ? 10.212 4.664 -5.751 1.00 98.56 336 THR A O 1
ATOM 2745 N N . TYR A 1 337 ? 8.978 5.748 -7.294 1.00 98.06 337 TYR A N 1
ATOM 2746 C CA . TYR A 1 337 ? 9.442 7.105 -7.000 1.00 98.06 337 TYR A CA 1
ATOM 2747 C C . TYR A 1 337 ? 8.293 8.095 -7.208 1.00 98.06 337 TYR A C 1
ATOM 2749 O O . TYR A 1 337 ? 7.673 8.066 -8.268 1.00 98.06 337 TYR A O 1
ATOM 2757 N N . LEU A 1 338 ? 8.012 8.959 -6.221 1.00 93.75 338 LEU A N 1
ATOM 2758 C CA . LEU A 1 338 ? 6.912 9.950 -6.260 1.00 93.75 338 LEU A CA 1
ATOM 2759 C C . LEU A 1 338 ? 5.569 9.346 -6.732 1.00 93.75 338 LEU A C 1
ATOM 2761 O O . LEU A 1 338 ? 4.915 9.843 -7.657 1.00 93.75 338 LEU A O 1
ATOM 2765 N N . PHE A 1 339 ? 5.190 8.233 -6.104 1.00 95.56 339 PHE A N 1
ATOM 2766 C CA . PHE A 1 339 ? 4.123 7.339 -6.545 1.00 95.56 339 PHE A CA 1
ATOM 2767 C C . PHE A 1 339 ? 2.846 7.481 -5.698 1.00 95.56 339 PHE A C 1
ATOM 2769 O O . PHE A 1 339 ? 2.613 6.726 -4.758 1.00 95.56 339 PHE A O 1
ATOM 2776 N N . ASP A 1 340 ? 2.030 8.477 -6.041 1.00 94.12 340 ASP A N 1
ATOM 2777 C CA . ASP A 1 340 ? 0.770 8.798 -5.356 1.00 94.12 340 ASP A CA 1
ATOM 2778 C C . ASP A 1 340 ? -0.415 7.883 -5.746 1.00 94.12 340 ASP A C 1
ATOM 2780 O O . ASP A 1 340 ? -0.334 7.054 -6.656 1.00 94.12 340 ASP A O 1
ATOM 2784 N N . HIS A 1 341 ? -1.560 8.076 -5.084 1.00 95.50 341 HIS A N 1
ATOM 2785 C CA . HIS A 1 341 ? -2.770 7.278 -5.306 1.00 95.50 341 HIS A CA 1
ATOM 2786 C C . HIS A 1 341 ? -3.368 7.374 -6.716 1.00 95.50 341 HIS A C 1
ATOM 2788 O O . HIS A 1 341 ? -4.028 6.438 -7.163 1.00 95.50 341 HIS A O 1
ATOM 2794 N N . HIS A 1 342 ? -3.169 8.471 -7.455 1.00 95.06 342 HIS A N 1
ATOM 2795 C CA . HIS A 1 342 ? -3.684 8.549 -8.829 1.00 95.06 342 HIS A CA 1
ATOM 2796 C C . HIS A 1 342 ? -2.901 7.617 -9.739 1.00 95.06 342 HIS A C 1
ATOM 2798 O O . HIS A 1 342 ? -3.498 6.925 -10.563 1.00 95.06 342 HIS A O 1
ATOM 2804 N N . LYS A 1 343 ? -1.584 7.556 -9.537 1.00 96.38 343 LYS A N 1
ATOM 2805 C CA . LYS A 1 343 ? -0.691 6.639 -10.248 1.00 96.38 343 LYS A CA 1
ATOM 2806 C C . LYS A 1 343 ? -0.970 5.187 -9.887 1.00 96.38 343 LYS A C 1
ATOM 2808 O O . LYS A 1 343 ? -0.987 4.340 -10.774 1.00 96.38 343 LYS A O 1
ATOM 2813 N N . GLN A 1 344 ? -1.260 4.915 -8.614 1.00 97.31 344 GLN A N 1
ATOM 2814 C CA . GLN A 1 344 ? -1.721 3.608 -8.132 1.00 97.31 344 GLN A CA 1
ATOM 2815 C C . GLN A 1 344 ? -3.008 3.160 -8.845 1.00 97.31 344 GLN A C 1
ATOM 2817 O O . GLN A 1 344 ? -3.102 2.022 -9.306 1.00 97.31 344 GLN A O 1
ATOM 2822 N N . ILE A 1 345 ? -3.981 4.064 -9.011 1.00 96.81 345 ILE A N 1
ATOM 2823 C CA . ILE A 1 345 ? -5.207 3.786 -9.773 1.00 96.81 345 ILE A CA 1
ATOM 2824 C C . ILE A 1 345 ? -4.881 3.503 -11.246 1.00 96.81 345 ILE A C 1
ATOM 2826 O O . ILE A 1 345 ? -5.379 2.521 -11.795 1.00 96.81 345 ILE A O 1
ATOM 2830 N N . ASP A 1 346 ? -4.034 4.311 -11.882 1.00 97.00 346 ASP A N 1
ATOM 2831 C CA . ASP A 1 346 ? -3.658 4.121 -13.288 1.00 97.00 346 ASP A CA 1
ATOM 2832 C C . ASP A 1 346 ? -2.986 2.764 -13.530 1.00 97.00 346 ASP A C 1
ATOM 2834 O O . ASP A 1 346 ? -3.411 2.021 -14.418 1.00 97.00 346 ASP A O 1
ATOM 2838 N N . ILE A 1 347 ? -1.996 2.393 -12.708 1.00 98.00 347 ILE A N 1
ATOM 2839 C CA . ILE A 1 347 ? -1.331 1.093 -12.853 1.00 98.00 347 ILE A CA 1
ATOM 2840 C C . ILE A 1 347 ? -2.235 -0.075 -12.483 1.00 98.00 347 ILE A C 1
ATOM 2842 O O . ILE A 1 347 ? -2.158 -1.108 -13.139 1.00 98.00 347 ILE A O 1
ATOM 2846 N N . SER A 1 348 ? -3.137 0.074 -11.508 1.00 98.00 348 SER A N 1
ATOM 2847 C CA . SER A 1 348 ? -4.100 -0.988 -11.197 1.00 98.00 348 SER A CA 1
ATOM 2848 C C . SER A 1 348 ? -5.007 -1.290 -12.392 1.00 98.00 348 SER A C 1
ATOM 2850 O O . SER A 1 348 ? -5.233 -2.456 -12.704 1.00 98.00 348 SER A O 1
ATOM 2852 N N . ARG A 1 349 ? -5.463 -0.258 -13.119 1.00 97.50 349 ARG A N 1
ATOM 2853 C CA . ARG A 1 349 ? -6.270 -0.417 -14.336 1.00 97.50 349 ARG A CA 1
ATOM 2854 C C . ARG A 1 349 ? -5.477 -1.077 -15.457 1.00 97.50 349 ARG A C 1
ATOM 2856 O O . ARG A 1 349 ? -6.005 -1.969 -16.101 1.00 97.50 349 ARG A O 1
ATOM 2863 N N . PHE A 1 350 ? -4.224 -0.672 -15.660 1.00 97.94 350 PHE A N 1
ATOM 2864 C CA . PHE A 1 350 ? -3.357 -1.270 -16.678 1.00 97.94 350 PHE A CA 1
ATOM 2865 C C . PHE A 1 350 ? -3.012 -2.734 -16.361 1.00 97.94 350 PHE A C 1
ATOM 2867 O O . PHE A 1 350 ? -3.170 -3.607 -17.205 1.00 97.94 350 PHE A O 1
ATOM 2874 N N . ALA A 1 351 ? -2.568 -3.024 -15.136 1.00 98.00 351 ALA A N 1
ATOM 2875 C CA . ALA A 1 351 ? -2.123 -4.357 -14.733 1.00 98.00 351 ALA A CA 1
ATOM 2876 C C . ALA A 1 351 ? -3.271 -5.376 -14.623 1.00 98.00 351 ALA A C 1
ATOM 2878 O O . ALA A 1 351 ? -3.033 -6.576 -14.750 1.00 98.00 351 ALA A O 1
ATOM 2879 N N . CYS A 1 352 ? -4.504 -4.917 -14.397 1.00 98.19 352 CYS A N 1
ATOM 2880 C CA . CYS A 1 352 ? -5.701 -5.764 -14.367 1.00 98.19 352 CYS A CA 1
ATOM 2881 C C . CYS A 1 352 ? -6.421 -5.847 -15.723 1.00 98.19 352 CYS A C 1
ATOM 2883 O O . CYS A 1 352 ? -7.536 -6.355 -15.771 1.00 98.19 352 CYS A O 1
ATOM 2885 N N . ASP A 1 353 ? -5.821 -5.349 -16.807 1.00 97.88 353 ASP A N 1
ATOM 2886 C CA . ASP A 1 353 ? -6.367 -5.445 -18.162 1.00 97.88 353 ASP A CA 1
ATOM 2887 C C . ASP A 1 353 ? -5.459 -6.346 -19.024 1.00 97.88 353 ASP A C 1
ATOM 2889 O O . ASP A 1 353 ? -4.438 -5.891 -19.551 1.00 97.88 353 ASP A O 1
ATOM 2893 N N . PRO A 1 354 ? -5.787 -7.649 -19.156 1.00 96.94 354 PRO A N 1
ATOM 2894 C CA . PRO A 1 354 ? -4.981 -8.590 -19.929 1.00 96.94 354 PRO A CA 1
ATOM 2895 C C . PRO A 1 354 ? -4.870 -8.231 -21.412 1.00 96.94 354 PRO A C 1
ATOM 2897 O O . PRO A 1 354 ? -3.838 -8.505 -22.025 1.00 96.94 354 PRO A O 1
ATOM 2900 N N . GLU A 1 355 ? -5.913 -7.628 -21.994 1.00 97.38 355 GLU A N 1
ATOM 2901 C CA . GLU A 1 355 ? -5.901 -7.203 -23.396 1.00 97.38 355 GLU A CA 1
ATOM 2902 C C . GLU A 1 355 ? -4.907 -6.058 -23.568 1.00 97.38 355 GLU A C 1
ATOM 2904 O O . GLU A 1 355 ? -4.032 -6.115 -24.435 1.00 97.38 355 GLU A O 1
ATOM 2909 N N . ARG A 1 356 ? -4.962 -5.074 -22.664 1.00 96.38 356 ARG A N 1
ATOM 2910 C CA . ARG A 1 356 ? -4.031 -3.949 -22.667 1.00 96.38 356 ARG A CA 1
ATOM 2911 C C . ARG A 1 356 ? -2.595 -4.383 -22.415 1.00 96.38 356 ARG A C 1
ATOM 2913 O O . ARG A 1 356 ? -1.699 -3.875 -23.078 1.00 96.38 356 ARG A O 1
ATOM 2920 N N . LEU A 1 357 ? -2.351 -5.317 -21.496 1.00 97.56 357 LEU A N 1
ATOM 2921 C CA . LEU A 1 357 ? -1.015 -5.879 -21.275 1.00 97.56 357 LEU A CA 1
ATOM 2922 C C . LEU A 1 357 ? -0.473 -6.563 -22.539 1.00 97.56 357 LEU A C 1
ATOM 2924 O O . LEU A 1 357 ? 0.692 -6.362 -22.893 1.00 97.56 357 LEU A O 1
ATOM 2928 N N . ALA A 1 358 ? -1.316 -7.321 -23.245 1.00 97.56 358 ALA A N 1
ATOM 2929 C CA . ALA A 1 358 ? -0.928 -8.037 -24.456 1.00 97.56 358 ALA A CA 1
ATOM 2930 C C . ALA A 1 358 ? -0.531 -7.101 -25.610 1.00 97.56 358 ALA A C 1
ATOM 2932 O O . ALA A 1 358 ? 0.371 -7.449 -26.369 1.00 97.56 358 ALA A O 1
ATOM 2933 N N . GLU A 1 359 ? -1.116 -5.899 -25.712 1.00 97.31 359 GLU A N 1
ATOM 2934 C CA . GLU A 1 359 ? -0.673 -4.867 -26.672 1.00 97.31 359 GLU A CA 1
ATOM 2935 C C . GLU A 1 359 ? 0.809 -4.489 -26.502 1.00 97.31 359 GLU A C 1
ATOM 2937 O O . GLU A 1 359 ? 1.451 -4.028 -27.446 1.00 97.31 359 GLU A O 1
ATOM 2942 N N . PHE A 1 360 ? 1.356 -4.692 -25.302 1.00 96.94 360 PHE A N 1
ATOM 2943 C CA . PHE A 1 360 ? 2.752 -4.443 -24.966 1.00 96.94 360 PHE A CA 1
ATOM 2944 C C . PHE A 1 360 ? 3.538 -5.741 -24.759 1.00 96.94 360 PHE A C 1
ATOM 2946 O O . PHE A 1 360 ? 4.557 -5.690 -24.085 1.00 96.94 360 PHE A O 1
ATOM 2953 N N . ASP A 1 361 ? 3.098 -6.896 -25.270 1.00 97.19 361 ASP A N 1
ATOM 2954 C CA . ASP A 1 361 ? 3.690 -8.226 -25.021 1.00 97.19 361 ASP A CA 1
ATOM 2955 C C . ASP A 1 361 ? 3.969 -8.521 -23.531 1.00 97.19 361 ASP A C 1
ATOM 2957 O O . ASP A 1 361 ? 4.968 -9.157 -23.170 1.00 97.19 361 ASP A O 1
ATOM 2961 N N . LEU A 1 362 ? 3.111 -8.019 -22.644 1.00 97.69 362 LEU A N 1
ATOM 2962 C CA . LEU A 1 362 ? 3.161 -8.267 -21.208 1.00 97.69 362 LEU A CA 1
ATOM 2963 C C . LEU A 1 362 ? 2.032 -9.213 -20.806 1.00 97.69 362 LEU A C 1
ATOM 2965 O O . LEU A 1 362 ? 0.977 -9.264 -21.431 1.00 97.69 362 LEU A O 1
ATOM 2969 N N . GLN A 1 363 ? 2.268 -9.973 -19.741 1.00 97.94 363 GLN A N 1
ATOM 2970 C CA . GLN A 1 363 ? 1.271 -10.825 -19.096 1.00 97.94 363 GLN A CA 1
ATOM 2971 C C . GLN A 1 363 ? 1.553 -10.857 -17.597 1.00 97.94 363 GLN A C 1
ATOM 2973 O O . GLN A 1 363 ? 2.710 -10.739 -17.191 1.00 97.94 363 GLN A O 1
ATOM 2978 N N . ILE A 1 364 ? 0.527 -11.075 -16.778 1.00 98.12 364 ILE A N 1
ATOM 2979 C CA . ILE A 1 364 ? 0.724 -11.542 -15.404 1.00 98.12 364 ILE A CA 1
ATOM 2980 C C . ILE A 1 364 ? 0.680 -13.072 -15.429 1.00 98.12 364 ILE A C 1
ATOM 2982 O O . ILE A 1 364 ? -0.314 -13.675 -15.831 1.00 98.12 364 ILE A O 1
ATOM 2986 N N . LEU A 1 365 ? 1.790 -13.697 -15.052 1.00 95.88 365 LEU A N 1
ATOM 2987 C CA . LEU A 1 365 ? 1.958 -15.145 -14.972 1.00 95.88 365 LEU A CA 1
ATOM 2988 C C . LEU A 1 365 ? 1.591 -15.632 -13.572 1.00 95.88 365 LEU A C 1
ATOM 2990 O O . LEU A 1 365 ? 1.740 -14.869 -12.622 1.00 95.88 365 LEU A O 1
ATOM 2994 N N . GLY A 1 366 ? 1.175 -16.896 -13.432 1.00 85.50 366 GLY A N 1
ATOM 2995 C CA . GLY A 1 366 ? 1.077 -17.567 -12.131 1.00 85.50 366 GLY A CA 1
ATOM 2996 C C . GLY A 1 366 ? 0.543 -18.980 -12.159 1.00 85.50 366 GLY A C 1
ATOM 2997 O O . GLY A 1 366 ? -0.138 -19.347 -13.146 1.00 85.50 366 GLY A O 1
#

Secondary structure (DSSP, 8-state):
-------------GGGSS--------S-----EEEE--HHHHHHHHHTS-S--EE--TT-----S---TTEEEEESS-EEEEEEBTTT-SEEEEEEEE-SBTTB-EEEETTEEEES-GGGEEEETTEEEETTEE--HHHHHHHHHHTEEEEEEESSSB-B--TTTTHHHHHHHTT-EEEEEEPEEEEESS-EEEEESS-EEEEE---SSSGGG-EEEEEE---STTTT-S-EEEEEESHHHHHHHTTPPEEEE--HHHHHHHHHHHHTT--TTSS--TTTEEEE-SS-BSS--GGGB-TTT--B-HHHHHHHHHHHTTHHHHHHHTTEEE-EEEEEES--HHHHHHHHHHHT-HHHHHTTT--EE-

Mean predicted aligned error: 7.07 Å

Solvent-accessible surface area (backbone atoms only — not comparable to full-atom values): 19908 Å² total; per-residue (Å²): 142,81,88,82,83,90,75,87,84,76,90,73,77,88,85,81,77,89,76,90,64,82,71,82,58,93,61,78,75,74,86,61,63,45,84,45,63,55,63,73,58,54,48,50,60,64,64,74,47,70,85,65,71,42,64,76,58,90,83,54,55,34,81,39,70,49,74,71,76,54,29,30,29,24,37,63,56,70,51,76,48,78,36,33,9,56,79,77,54,37,85,27,45,38,40,41,30,46,29,90,41,91,64,47,32,29,44,28,42,93,87,47,74,39,66,73,47,52,87,45,47,41,86,52,92,92,33,38,20,47,64,78,41,30,56,46,31,56,64,29,27,54,25,50,39,49,35,41,28,35,30,38,35,31,75,41,54,30,44,50,55,32,56,42,39,44,36,65,60,50,59,63,36,44,97,25,62,39,80,66,52,77,37,43,58,22,30,42,72,55,57,37,31,45,37,40,96,68,36,32,42,31,45,28,38,47,89,45,85,85,43,55,80,34,29,34,43,36,43,34,48,79,47,69,60,69,50,62,13,74,39,27,42,42,44,72,60,34,24,37,40,41,50,44,40,35,41,30,27,56,73,46,80,36,55,56,75,54,35,55,51,51,49,54,36,38,76,69,75,51,41,85,92,49,56,59,43,64,68,28,30,36,40,24,26,33,78,40,66,78,58,75,60,72,87,40,38,40,86,87,78,68,48,68,42,39,65,61,43,23,49,54,40,55,66,48,11,45,53,36,48,43,24,44,73,67,63,27,37,69,26,12,36,43,39,36,30,61,61,50,50,59,56,42,48,52,50,32,41,48,72,61,28,69,68,65,27,47,80,69,80,35,47,79,43,106

Foldseek 3Di:
DDDDDDDDDDDDDPPPDDDPFPDVPPPPFDPDWDKFFDPVVVVVQVVVADPDADEDPPVLWADFLAADPQFAKEFQAKDKDWAQFQPVRDIKIKIKGGAPDSLWAWEDEPPDIFILALVQWDDDDFFTARPQATRCLLVLLVCQQRNYHIYMYMHDRYDHLDLQANVVVRVSRRVGMDTDGGFAEKFKPAWMKIGGPFKIKIGGAAPDPVQNPWEKEWEWEADAADQRHTHIYIYGGHRTNCNSQSRQAAEDEGAPVVLVVVLVCLVVVHPSVGSDHLSRYFGDYRYHTRNADPSQQDPVPRRGCSVVSVVVSNQCSLCSNLCSLVVHRYTGYMHIYPQTPVNSSSVSNQSSDQVNLVVVPMDIDD